Protein AF-A0A669CY80-F1 (afdb_monomer)

Foldseek 3Di:
DDDDDDDDDDDPDDPDPPPDPDDDDDDPDADDPPDPCRQVVQVVLCVVLVVLCVVLVWDWDDDRPDIDTDFDDDLPDLVRLVSVVVSVVVNCVVCVVSVHHDDPVLQADAAADAPPDPRDDSCNPVNVVRYDQWDADPNQIAGSDLLSQVRLVVLLVQLVVQLVVLLVCVVVDDLVVSVVSNCVRRVCSLLVVLLSCQQHDPVSLLSSQVSVQSSLCSSVVPDPPDFSLVSCLVVLNFGSVLSSLLVLLLLVLCLVVVNDDPVLVVLWAFDDDPDDDPCNLQRATDADDDPDPGVVCSDSSHVSSVSLNPDDSVLVPQPDSVSNSVVSSVVSSCCCNPPNNCVVCVVSRDD

Organism: Oreochromis niloticus (NCBI:txid8128)

InterPro domains:
  IPR000477 Reverse transcriptase domain [PF00078] (24-131)
  IPR000477 Reverse transcriptase domain [PS50878] (1-142)
  IPR043502 DNA/RNA polymerase superfamily [SSF56672] (26-135)

Radius of gyration: 24.68 Å; Cα contacts (8 Å, |Δi|>4): 296; chains: 1; bounding box: 64×84×62 Å

Mean predicted aligned error: 9.72 Å

Sequence (351 aa):
MSRSGHQQIKSVNFFLFVCFLLSRAPLSHGVPQGSILDPILFSLYLLPLGSIFRKHRLSFHCYADDCQIYVPLKKKDGSSVNHLQTCLEDVKSWLALNFLCFNDSKTEVMVFRPASTGVPCVDLQSLKSFCKPEIVNLGFKMDPELKLESQIGSVVRSSFFHLRQLAKIKHFLARQQFETVIHAFVTVRLDYCNSLYFGVSRSSVFRLQLVQNAAARLLTGTRRCEHIIPVLYSLHWLPVHFRIHFKLLLFVFKCLSNAAPLYLSELLHPFIPSRSLRSADQLLLSVPRTNRKLRGDQAFAVAAPKLWNELPLHVRQAPSLSVFKSCLKTYLFTLAFSTAGLVDISYMISY

pLDDT: mean 83.58, std 18.84, range [22.86, 98.38]

Structure (mmCIF, N/CA/C/O backbone):
data_AF-A0A669CY80-F1
#
_entry.id   AF-A0A669CY80-F1
#
loop_
_atom_site.group_PDB
_atom_site.id
_atom_site.type_symbol
_atom_site.label_atom_id
_atom_site.label_alt_id
_atom_site.label_comp_id
_atom_site.label_asym_id
_atom_site.label_entity_id
_atom_site.label_seq_id
_atom_site.pdbx_PDB_ins_code
_atom_site.Cartn_x
_atom_site.Cartn_y
_atom_site.Cartn_z
_atom_site.occupancy
_atom_site.B_iso_or_equiv
_atom_site.auth_seq_id
_atom_site.auth_comp_id
_atom_site.auth_asym_id
_atom_site.auth_atom_id
_atom_site.pdbx_PDB_model_num
ATOM 1 N N . MET A 1 1 ? -1.208 -47.859 4.983 1.00 28.84 1 MET A N 1
ATOM 2 C CA . MET A 1 1 ? 0.148 -47.297 4.792 1.00 28.84 1 MET A CA 1
ATOM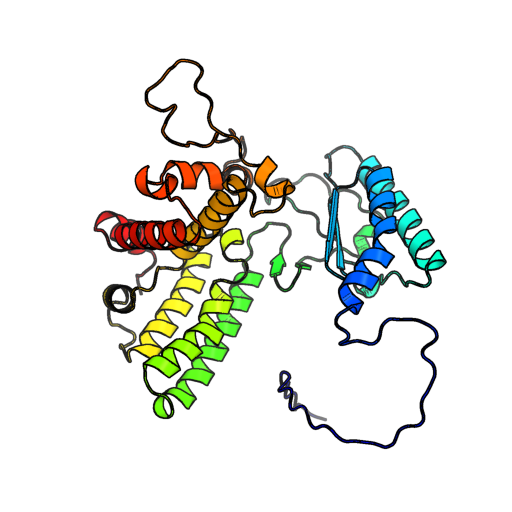 3 C C . MET A 1 1 ? 0.167 -46.467 3.518 1.00 28.84 1 MET A C 1
ATOM 5 O O . MET A 1 1 ? -0.146 -47.031 2.487 1.00 28.84 1 MET A O 1
ATOM 9 N N . SER A 1 2 ? 0.566 -45.189 3.639 1.00 24.09 2 SER A N 1
ATOM 10 C CA . SER A 1 2 ? 1.190 -44.310 2.616 1.00 24.09 2 SER A CA 1
ATOM 11 C C . SER A 1 2 ? 0.422 -44.004 1.313 1.00 24.09 2 SER A C 1
ATOM 13 O O . SER A 1 2 ? -0.083 -44.910 0.680 1.00 24.09 2 SER A O 1
ATOM 15 N N . ARG A 1 3 ? 0.376 -42.800 0.730 1.00 24.41 3 ARG A N 1
ATOM 16 C CA . ARG A 1 3 ? 0.688 -41.398 1.074 1.00 24.41 3 ARG A CA 1
ATOM 17 C C . ARG A 1 3 ? 0.198 -40.568 -0.135 1.00 24.41 3 ARG A C 1
ATOM 19 O O . ARG A 1 3 ? 0.371 -41.000 -1.263 1.00 24.41 3 ARG A O 1
ATOM 26 N N . SER A 1 4 ? -0.230 -39.331 0.131 1.00 25.50 4 SER A N 1
ATOM 27 C CA . SER A 1 4 ? 0.053 -38.121 -0.667 1.00 25.50 4 SER A CA 1
ATOM 28 C C . SER A 1 4 ? -0.469 -37.982 -2.108 1.00 25.50 4 SER A C 1
ATOM 30 O O . SER A 1 4 ? 0.087 -38.532 -3.052 1.00 25.50 4 SER A O 1
ATOM 32 N N . GLY A 1 5 ? -1.371 -37.010 -2.282 1.00 23.67 5 GLY A N 1
ATOM 33 C CA . GLY A 1 5 ? -1.671 -36.380 -3.569 1.00 23.67 5 GLY A CA 1
ATOM 34 C C . GLY A 1 5 ? -2.428 -35.058 -3.418 1.00 23.67 5 GLY A C 1
ATOM 35 O O . GLY A 1 5 ? -3.512 -34.903 -3.964 1.00 23.67 5 GLY A O 1
ATOM 36 N N . HIS A 1 6 ? -1.901 -34.101 -2.644 1.00 27.69 6 HIS A N 1
ATOM 37 C CA . HIS A 1 6 ? -2.429 -32.732 -2.632 1.00 27.69 6 HIS A CA 1
ATOM 38 C C . HIS A 1 6 ? -2.067 -32.009 -3.938 1.00 27.69 6 HIS A C 1
ATOM 40 O O . HIS A 1 6 ? -0.940 -31.547 -4.108 1.00 27.69 6 HIS A O 1
ATOM 46 N N . GLN A 1 7 ? -3.046 -31.845 -4.827 1.00 24.09 7 GLN A N 1
ATOM 47 C CA . GLN A 1 7 ? -3.048 -30.791 -5.840 1.00 24.09 7 GLN A CA 1
ATOM 48 C C . GLN A 1 7 ? -4.110 -29.752 -5.472 1.00 24.09 7 GLN A C 1
ATOM 50 O O . GLN A 1 7 ? -5.303 -29.937 -5.684 1.00 24.09 7 GLN A O 1
ATOM 55 N N . GLN A 1 8 ? -3.653 -28.634 -4.903 1.00 23.97 8 GLN A N 1
ATOM 56 C CA . GLN A 1 8 ? -4.423 -27.395 -4.862 1.00 23.97 8 GLN A CA 1
ATOM 57 C C . GLN A 1 8 ? -4.499 -26.825 -6.282 1.00 23.97 8 GLN A C 1
ATOM 59 O O . GLN A 1 8 ? -3.552 -26.199 -6.763 1.00 23.97 8 GLN A O 1
ATOM 64 N N . ILE A 1 9 ? -5.640 -27.007 -6.939 1.00 22.86 9 ILE A N 1
ATOM 65 C CA . ILE A 1 9 ? -6.025 -26.181 -8.081 1.00 22.86 9 ILE A CA 1
ATOM 66 C C . ILE A 1 9 ? -6.590 -24.883 -7.500 1.00 22.86 9 ILE A C 1
ATOM 68 O O . ILE A 1 9 ? -7.659 -24.853 -6.895 1.00 22.86 9 ILE A O 1
ATOM 72 N N . LYS A 1 10 ? -5.822 -23.797 -7.634 1.00 25.89 10 LYS A N 1
ATOM 73 C CA . LYS A 1 10 ? -6.327 -22.437 -7.436 1.00 25.89 10 LYS A CA 1
ATOM 74 C C . LYS A 1 10 ? -7.381 -22.178 -8.510 1.00 25.89 10 LYS A C 1
ATOM 76 O O . LYS A 1 10 ? -7.075 -22.343 -9.686 1.00 25.89 10 LYS A O 1
ATOM 81 N N . SER A 1 11 ? -8.576 -21.797 -8.062 1.00 24.42 11 SER A N 1
ATOM 82 C CA . SER A 1 11 ? -9.738 -21.354 -8.842 1.00 24.42 11 SER A CA 1
ATOM 83 C C . SER A 1 11 ? -9.374 -20.856 -10.249 1.00 24.42 11 SER A C 1
ATOM 85 O O . SER A 1 11 ? -8.750 -19.809 -10.425 1.00 24.42 11 SER A O 1
ATOM 87 N N . VAL A 1 12 ? -9.770 -21.646 -11.246 1.00 24.34 12 VAL A N 1
ATOM 88 C CA . VAL A 1 12 ? -10.012 -21.197 -12.615 1.00 24.34 12 VAL A CA 1
ATOM 89 C C . VAL A 1 12 ? -11.530 -21.171 -12.729 1.00 24.34 12 VAL A C 1
ATOM 91 O O . VAL A 1 12 ? -12.161 -22.223 -12.795 1.00 24.34 12 VAL A O 1
ATOM 94 N N . ASN A 1 13 ? -12.129 -19.984 -12.654 1.00 25.05 13 ASN A N 1
ATOM 95 C CA . ASN A 1 13 ? -13.570 -19.828 -12.825 1.00 25.05 13 ASN A CA 1
ATOM 96 C C . ASN A 1 13 ? -13.915 -20.012 -14.309 1.00 25.05 13 ASN A C 1
ATOM 98 O O . ASN A 1 13 ? -13.836 -19.067 -15.090 1.00 25.05 13 ASN A O 1
ATOM 102 N N . PHE A 1 14 ? -14.290 -21.231 -14.694 1.00 24.33 14 PHE A N 1
ATOM 103 C CA . PHE A 1 14 ? -15.125 -21.457 -15.868 1.00 24.33 14 PHE A CA 1
ATOM 104 C C . PHE A 1 14 ? -16.580 -21.235 -15.446 1.00 24.33 14 PHE A C 1
ATOM 106 O O . PHE A 1 14 ? -17.114 -21.992 -14.638 1.00 24.33 14 PHE A O 1
ATOM 113 N N . PHE A 1 15 ? -17.225 -20.196 -15.977 1.00 27.66 15 PHE A N 1
ATOM 114 C CA . PHE A 1 15 ? -18.678 -20.062 -15.893 1.00 27.66 15 PHE A CA 1
ATOM 115 C C . PHE A 1 15 ? -19.301 -21.018 -16.914 1.00 27.66 15 PHE A C 1
ATOM 117 O O . PHE A 1 15 ? -19.484 -20.666 -18.076 1.00 27.66 15 PHE A O 1
ATOM 124 N N . LEU A 1 16 ? -19.590 -22.248 -16.489 1.00 23.28 16 LEU A N 1
ATOM 125 C CA . LEU A 1 16 ? -20.486 -23.140 -17.217 1.00 23.28 16 LEU A CA 1
ATOM 126 C C . LEU A 1 16 ? -21.906 -22.848 -16.719 1.00 23.28 16 LEU A C 1
ATOM 128 O O . LEU A 1 16 ? -22.265 -23.219 -15.603 1.00 23.28 16 LEU A O 1
ATOM 132 N N . PHE A 1 17 ? -22.701 -22.138 -17.520 1.00 29.70 17 PHE A N 1
ATOM 133 C CA . PHE A 1 17 ? -24.127 -21.959 -17.251 1.00 29.70 17 PHE A CA 1
ATOM 134 C C . PHE A 1 17 ? -24.830 -23.295 -17.524 1.00 29.70 17 PHE A C 1
ATOM 136 O O . PHE A 1 17 ? -25.248 -23.582 -18.643 1.00 29.70 17 PHE A O 1
ATOM 143 N N . VAL A 1 18 ? -24.913 -24.153 -16.508 1.00 30.44 18 VAL A N 1
ATOM 144 C CA . VAL A 1 18 ? -25.795 -25.320 -16.552 1.00 30.44 18 VAL A CA 1
ATOM 145 C C . VAL A 1 18 ? -27.171 -24.846 -16.096 1.00 30.44 18 VAL A C 1
ATOM 147 O O . VAL A 1 18 ? -27.413 -24.671 -14.903 1.00 30.44 18 VAL A O 1
ATOM 150 N N . CYS A 1 19 ? -28.065 -24.596 -17.053 1.00 36.91 19 CYS A N 1
ATOM 151 C CA . CYS A 1 19 ? -29.486 -24.381 -16.785 1.00 36.91 19 CYS A CA 1
ATOM 152 C C . CYS A 1 19 ? -30.105 -25.684 -16.261 1.00 36.91 19 CYS A C 1
ATOM 154 O O . CYS A 1 19 ? -30.651 -26.475 -17.027 1.00 36.91 19 CYS A O 1
ATOM 156 N N . PHE A 1 20 ? -30.037 -25.905 -14.949 1.00 41.41 20 PHE A N 1
ATOM 157 C CA . PHE A 1 20 ? -30.984 -26.789 -14.282 1.00 41.41 20 PHE A CA 1
ATOM 158 C C . PHE A 1 20 ? -32.292 -26.020 -14.073 1.00 41.41 20 PHE A C 1
ATOM 160 O O . PHE A 1 20 ? -32.315 -24.975 -13.424 1.00 41.41 20 PHE A O 1
ATOM 167 N N . LEU A 1 21 ? -33.383 -26.540 -14.642 1.00 52.91 21 LEU A N 1
ATOM 168 C CA . LEU A 1 21 ? -34.753 -26.167 -14.289 1.00 52.91 21 LEU A CA 1
ATOM 169 C C . LEU A 1 21 ? -34.941 -26.385 -12.778 1.00 52.91 21 LEU A C 1
ATOM 171 O O . LEU A 1 21 ? -35.074 -27.519 -12.327 1.00 52.91 21 LEU A O 1
ATOM 175 N N . LEU A 1 22 ? -34.916 -25.304 -11.997 1.00 50.06 22 LEU A N 1
ATOM 176 C CA . LEU A 1 22 ? -35.118 -25.319 -10.548 1.00 50.06 22 LEU A CA 1
ATOM 177 C C . LEU A 1 22 ? -36.404 -24.569 -10.197 1.00 50.06 22 LEU A C 1
ATOM 179 O O . LEU A 1 22 ? -36.631 -23.437 -10.626 1.00 50.06 22 LEU A O 1
ATOM 183 N N . SER A 1 23 ? -37.251 -25.221 -9.402 1.00 59.59 23 SER A N 1
ATOM 184 C CA . SER A 1 23 ? -38.422 -24.628 -8.758 1.00 59.59 23 SER A CA 1
ATOM 185 C C . SER A 1 23 ? -38.034 -23.367 -7.980 1.00 59.59 23 SER A C 1
ATOM 187 O O . SER A 1 23 ? -37.059 -23.376 -7.227 1.00 59.59 23 SER A O 1
ATOM 189 N N . ARG A 1 24 ? -38.811 -22.288 -8.137 1.00 67.44 24 ARG A N 1
ATOM 190 C CA . ARG A 1 24 ? -38.608 -21.025 -7.411 1.00 67.44 24 ARG A CA 1
ATOM 191 C C . ARG A 1 24 ? -38.830 -21.250 -5.912 1.00 67.44 24 ARG A C 1
ATOM 193 O O . ARG A 1 24 ? -39.931 -21.616 -5.515 1.00 67.44 24 ARG A O 1
ATOM 200 N N . ALA A 1 25 ? -37.812 -20.995 -5.096 1.00 74.56 25 ALA A N 1
ATOM 201 C CA . ALA A 1 25 ? -37.937 -20.930 -3.642 1.00 74.56 25 ALA A CA 1
ATOM 202 C C . ALA A 1 25 ? -37.921 -19.455 -3.193 1.00 74.56 25 ALA A C 1
ATOM 204 O O . ALA A 1 25 ? -37.072 -18.698 -3.673 1.00 74.56 25 ALA A O 1
ATOM 205 N N . PRO A 1 26 ? -38.838 -19.014 -2.313 1.00 75.44 26 PRO A N 1
ATOM 206 C CA . PRO A 1 26 ? -38.816 -17.655 -1.785 1.00 75.44 26 PRO A CA 1
ATOM 207 C C . PRO A 1 26 ? -37.619 -17.461 -0.843 1.00 75.44 26 PRO A C 1
ATOM 209 O O . PRO A 1 26 ? -37.421 -18.237 0.092 1.00 75.44 26 PRO A O 1
ATOM 212 N N . LEU A 1 27 ? -36.831 -16.408 -1.076 1.00 74.12 27 LEU A N 1
ATOM 213 C CA . LEU A 1 27 ? -35.755 -15.988 -0.180 1.00 74.12 27 LEU A CA 1
ATOM 214 C C . LEU A 1 27 ? -36.337 -15.014 0.854 1.00 74.12 27 LEU A C 1
ATOM 216 O O . LEU A 1 27 ? -36.586 -13.854 0.540 1.00 74.12 27 LEU A O 1
ATOM 220 N N . SER A 1 28 ? -36.603 -15.491 2.070 1.00 77.06 28 SER A N 1
ATOM 221 C CA . SER A 1 28 ? -37.198 -14.670 3.136 1.00 77.06 28 SER A CA 1
ATOM 222 C C . SER A 1 28 ? -36.206 -13.702 3.785 1.00 77.06 28 SER A C 1
ATOM 224 O O . SER A 1 28 ? -36.616 -12.661 4.288 1.00 77.06 28 SER A O 1
ATOM 226 N N . HIS A 1 29 ? -34.911 -14.032 3.765 1.00 75.75 29 HIS A N 1
ATOM 227 C CA . HIS A 1 29 ? -33.848 -13.241 4.381 1.00 75.75 29 HIS A CA 1
ATOM 228 C C . HIS A 1 29 ? -32.572 -13.294 3.541 1.00 75.75 29 HIS A C 1
ATOM 230 O O . HIS A 1 29 ? -32.248 -14.323 2.945 1.00 75.75 29 HIS A O 1
ATOM 236 N N . GLY A 1 30 ? -31.817 -12.198 3.564 1.00 73.44 30 GLY A N 1
ATOM 237 C CA . GLY A 1 30 ? -30.563 -12.059 2.832 1.00 73.44 30 GLY A CA 1
ATOM 238 C C . GLY A 1 30 ? -30.728 -11.375 1.477 1.00 73.44 30 GLY A C 1
ATOM 239 O O . GLY A 1 30 ? -31.830 -11.183 0.969 1.00 73.44 30 GLY A O 1
ATOM 240 N N . VAL A 1 31 ? -29.595 -10.979 0.911 1.00 79.06 31 VAL A N 1
ATOM 241 C CA . VAL A 1 31 ? -29.494 -10.358 -0.411 1.00 79.06 31 VAL A CA 1
ATOM 242 C C . VAL A 1 31 ? -28.845 -11.346 -1.390 1.00 79.06 31 VAL A C 1
ATOM 244 O O . VAL A 1 31 ? -27.924 -12.070 -0.997 1.00 79.06 31 VAL A O 1
ATOM 247 N N . PRO A 1 32 ? -29.339 -11.450 -2.635 1.00 81.25 32 PRO A N 1
ATOM 248 C CA . PRO A 1 32 ? -28.928 -12.492 -3.570 1.00 81.25 32 PRO A CA 1
ATOM 249 C C . PRO A 1 32 ? -27.537 -12.220 -4.149 1.00 81.25 32 PRO A C 1
ATOM 251 O O . PRO A 1 32 ? -27.414 -11.456 -5.099 1.00 81.25 32 PRO A O 1
ATOM 254 N N . GLN A 1 33 ? -26.517 -12.911 -3.628 1.00 82.25 33 GLN A N 1
ATOM 255 C CA . GLN A 1 33 ? -25.111 -12.704 -3.985 1.00 82.25 33 GLN A CA 1
ATOM 256 C C . GLN A 1 33 ? -24.884 -12.533 -5.496 1.00 82.25 33 GLN A C 1
ATOM 258 O O . GLN A 1 33 ? -25.104 -13.448 -6.290 1.00 82.25 33 GLN A O 1
ATOM 263 N N . GLY A 1 34 ? -24.361 -11.365 -5.866 1.00 83.88 34 GLY A N 1
ATOM 264 C CA . GLY A 1 34 ? -24.094 -10.992 -7.256 1.00 83.88 34 GLY A CA 1
ATOM 265 C C . GLY A 1 34 ? -25.047 -9.923 -7.782 1.00 83.88 34 GLY A C 1
ATOM 266 O O . GLY A 1 34 ? -24.861 -9.457 -8.907 1.00 83.88 34 GLY A O 1
ATOM 267 N N . SER A 1 35 ? -26.025 -9.489 -6.982 1.00 87.25 35 SER A N 1
ATOM 268 C CA . SER A 1 35 ? -26.818 -8.309 -7.294 1.00 87.25 35 SER A CA 1
ATOM 269 C C . SER A 1 35 ? -26.012 -7.027 -7.065 1.00 87.25 35 SER A C 1
ATOM 271 O O . SER A 1 35 ? -25.155 -6.916 -6.185 1.00 87.25 35 SER A O 1
ATOM 273 N N . ILE A 1 36 ? -26.305 -6.025 -7.895 1.00 89.38 36 ILE A N 1
ATOM 274 C CA . ILE A 1 36 ? -25.638 -4.717 -7.887 1.00 89.38 36 ILE A CA 1
ATOM 275 C C . ILE A 1 36 ? -25.913 -3.967 -6.574 1.00 89.38 36 ILE A C 1
ATOM 277 O O . ILE A 1 36 ? -25.075 -3.188 -6.119 1.00 89.38 36 ILE A O 1
ATOM 281 N N . LEU A 1 37 ? -27.078 -4.196 -5.960 1.00 88.62 37 LEU A N 1
ATOM 282 C CA . LEU A 1 37 ? -27.512 -3.476 -4.762 1.00 88.62 37 LEU A CA 1
ATOM 283 C C . LEU A 1 37 ? -27.035 -4.122 -3.461 1.00 88.62 37 LEU A C 1
ATOM 285 O O . LEU A 1 37 ? -26.999 -3.438 -2.438 1.00 88.62 37 LEU A O 1
ATOM 289 N N . ASP A 1 38 ? -26.637 -5.395 -3.486 1.00 86.75 38 ASP A N 1
ATOM 290 C CA . ASP A 1 38 ? -26.298 -6.144 -2.271 1.00 86.75 38 ASP A CA 1
ATOM 291 C C . ASP A 1 38 ? -25.237 -5.445 -1.413 1.00 86.75 38 ASP A C 1
ATOM 293 O O . ASP A 1 38 ? -25.455 -5.326 -0.207 1.00 86.75 38 ASP A O 1
ATOM 297 N N . PRO A 1 39 ? -24.127 -4.914 -1.976 1.00 89.00 39 PRO A N 1
ATOM 298 C CA . PRO A 1 39 ? -23.097 -4.272 -1.161 1.00 89.00 39 PRO A CA 1
ATOM 299 C C . PRO A 1 39 ? -23.605 -3.014 -0.448 1.00 89.00 39 PRO A C 1
ATOM 301 O O . PRO A 1 39 ? -23.216 -2.740 0.689 1.00 89.00 39 PRO A O 1
ATOM 304 N N . ILE A 1 40 ? -24.484 -2.247 -1.103 1.00 89.44 40 ILE A N 1
ATOM 305 C CA . ILE A 1 40 ? -25.054 -1.017 -0.541 1.00 89.44 40 ILE A CA 1
ATOM 306 C C . ILE A 1 40 ? -26.045 -1.377 0.561 1.00 89.44 40 ILE A C 1
ATOM 308 O O . ILE A 1 40 ? -25.948 -0.843 1.663 1.00 89.44 40 ILE A O 1
ATOM 312 N N . LEU A 1 41 ? -26.958 -2.311 0.287 1.00 90.00 41 LEU A N 1
ATOM 313 C CA . LEU A 1 41 ? -27.956 -2.759 1.257 1.00 90.00 41 LEU A CA 1
ATOM 314 C C . LEU A 1 41 ? -27.295 -3.363 2.497 1.00 90.00 41 LEU A C 1
ATOM 316 O O . LEU A 1 41 ? -27.673 -3.030 3.616 1.00 90.00 41 LEU A O 1
ATOM 320 N N . PHE A 1 42 ? -26.254 -4.175 2.310 1.00 88.19 42 PHE A N 1
ATOM 321 C CA . PHE A 1 42 ? -25.483 -4.734 3.414 1.00 88.19 42 PHE A CA 1
ATOM 322 C C . PHE A 1 42 ? -24.755 -3.652 4.226 1.00 88.19 42 PHE A C 1
ATOM 324 O O . PHE A 1 42 ? -24.767 -3.678 5.455 1.00 88.19 42 PHE A O 1
ATOM 331 N N . SER A 1 43 ? -24.175 -2.650 3.560 1.00 89.44 43 SER A N 1
ATOM 332 C CA . SER A 1 43 ? -23.531 -1.526 4.252 1.00 89.44 43 SER A CA 1
ATOM 333 C C . SER A 1 43 ? -24.536 -0.711 5.071 1.00 89.44 43 SER A C 1
ATOM 335 O O . SER A 1 43 ? -24.240 -0.357 6.210 1.00 89.44 43 SER A O 1
ATOM 337 N N . LEU A 1 44 ? -25.731 -0.450 4.521 1.00 89.56 44 LEU A N 1
ATOM 338 C CA . LEU A 1 44 ? -26.827 0.224 5.225 1.00 89.56 44 LEU A CA 1
ATOM 339 C C . LEU A 1 44 ? -27.293 -0.581 6.441 1.00 89.56 44 LEU A C 1
ATOM 341 O O . LEU A 1 44 ? -27.504 -0.010 7.509 1.00 89.56 44 LEU A O 1
ATOM 345 N N . TYR A 1 45 ? -27.390 -1.902 6.292 1.00 89.75 45 TYR A N 1
ATOM 346 C CA . TYR A 1 45 ? -27.765 -2.816 7.365 1.00 89.75 45 TYR A CA 1
ATOM 347 C C . TYR A 1 45 ? -26.799 -2.756 8.555 1.00 89.75 45 TYR A C 1
ATOM 349 O O . TYR A 1 45 ? -27.226 -2.758 9.707 1.00 89.75 45 TYR A O 1
ATOM 357 N N . LEU A 1 46 ? -25.496 -2.635 8.286 1.00 90.00 46 LEU A N 1
ATOM 358 C CA . LEU A 1 46 ? -24.463 -2.536 9.319 1.00 90.00 46 LEU A CA 1
ATOM 359 C C . LEU A 1 46 ? -24.262 -1.120 9.884 1.00 90.00 46 LEU A C 1
ATOM 361 O O . LEU A 1 46 ? -23.540 -0.971 10.869 1.00 90.00 46 LEU A O 1
ATOM 365 N N . LEU A 1 47 ? -24.888 -0.072 9.330 1.00 88.62 47 LEU A N 1
ATOM 366 C CA . LEU A 1 47 ? -24.694 1.309 9.805 1.00 88.62 47 LEU A CA 1
ATOM 367 C C . LEU A 1 47 ? -24.895 1.501 11.322 1.00 88.62 47 LEU A C 1
ATOM 369 O O . LEU A 1 47 ? -24.070 2.199 11.926 1.00 88.62 47 LEU A O 1
ATOM 373 N N . PRO A 1 48 ? -25.920 0.907 11.973 1.00 90.62 48 PRO A N 1
ATOM 374 C CA . PRO A 1 48 ? -26.137 1.090 13.408 1.00 90.62 48 PRO A CA 1
ATOM 375 C C . PRO A 1 48 ? -24.987 0.558 14.273 1.00 90.62 48 PRO A C 1
ATOM 377 O O . PRO A 1 48 ? -24.743 1.092 15.356 1.00 90.62 48 PRO A O 1
ATOM 380 N N . LEU A 1 49 ? -24.218 -0.419 13.777 1.00 89.88 49 LEU A N 1
ATOM 381 C CA . LEU A 1 49 ? -23.026 -0.932 14.452 1.00 89.88 49 LEU A CA 1
ATOM 382 C C . LEU A 1 49 ? -21.996 0.185 14.693 1.00 89.88 49 LEU A C 1
ATOM 384 O O . LEU A 1 49 ? -21.384 0.271 15.758 1.00 89.88 49 LEU A O 1
ATOM 388 N N . GLY A 1 50 ? -21.875 1.119 13.745 1.00 89.94 50 GLY A N 1
ATOM 389 C CA . GLY A 1 50 ? -21.014 2.290 13.889 1.00 89.94 50 GLY A CA 1
ATOM 390 C C . GLY A 1 50 ? -21.419 3.208 15.047 1.00 89.94 50 GLY A C 1
ATOM 391 O O . GLY A 1 50 ? -20.563 3.852 15.653 1.00 89.94 50 GLY A O 1
ATOM 392 N N . SER A 1 51 ? -22.707 3.283 15.386 1.00 91.44 51 SER A N 1
ATOM 393 C CA . SER A 1 51 ? -23.187 4.067 16.533 1.00 91.44 51 SER A CA 1
ATOM 394 C C . SER A 1 51 ? -22.771 3.441 17.864 1.00 91.44 51 SER A C 1
ATOM 396 O O . SER A 1 51 ? -22.428 4.171 18.795 1.00 91.44 51 SER A O 1
ATOM 398 N N . ILE A 1 52 ? -22.708 2.108 17.937 1.00 92.94 52 ILE A N 1
ATOM 399 C CA . ILE A 1 52 ? -22.228 1.376 19.118 1.00 92.94 52 ILE A CA 1
ATOM 400 C C . ILE A 1 52 ? -20.745 1.675 19.354 1.00 92.94 52 ILE A C 1
ATOM 402 O O . ILE A 1 52 ? -20.360 2.070 20.453 1.00 92.94 52 ILE A O 1
ATOM 406 N N . PHE A 1 53 ? -19.911 1.594 18.316 1.00 92.25 53 PHE A N 1
ATOM 407 C CA . PHE A 1 53 ? -18.488 1.922 18.454 1.00 92.25 53 PHE A CA 1
ATOM 408 C C . PHE A 1 53 ? -18.259 3.378 18.884 1.00 92.25 53 PHE A C 1
ATOM 410 O O . PHE A 1 53 ? -17.414 3.649 19.741 1.00 92.25 53 PHE A O 1
ATOM 417 N N . ARG A 1 54 ? -19.050 4.322 18.350 1.00 92.12 54 ARG A N 1
ATOM 418 C CA . ARG A 1 54 ? -18.986 5.743 18.738 1.00 92.12 54 ARG A CA 1
ATOM 419 C C . ARG A 1 54 ? -19.439 5.988 20.177 1.00 92.12 54 ARG A C 1
ATOM 421 O O . ARG A 1 54 ? -18.792 6.777 20.863 1.00 92.12 54 ARG A O 1
ATOM 428 N N . LYS A 1 55 ? -20.476 5.289 20.662 1.00 93.31 55 LYS A N 1
ATOM 429 C CA . LYS A 1 55 ? -20.900 5.305 22.080 1.00 93.31 55 LYS A CA 1
ATOM 430 C C . LYS A 1 55 ? -19.726 4.957 22.997 1.00 93.31 55 LYS A C 1
ATOM 432 O O . LYS A 1 55 ? -19.497 5.635 23.995 1.00 93.31 55 LYS A O 1
ATOM 437 N N . HIS A 1 56 ? -18.933 3.964 22.601 1.00 89.50 56 HIS A N 1
ATOM 438 C CA . HIS A 1 56 ? -17.731 3.536 23.315 1.00 89.50 56 HIS A CA 1
ATOM 439 C C . HIS A 1 56 ? -16.474 4.354 22.979 1.00 89.50 56 HIS A C 1
ATOM 441 O O . HIS A 1 56 ? -15.403 4.054 23.493 1.00 89.50 56 HIS A O 1
ATOM 447 N N . ARG A 1 57 ? -16.561 5.409 22.159 1.00 90.19 57 ARG A N 1
ATOM 448 C CA . ARG A 1 57 ? -15.412 6.242 21.743 1.00 90.19 57 ARG A CA 1
ATOM 449 C C . ARG A 1 57 ? -14.256 5.426 21.142 1.00 90.19 57 ARG A C 1
ATOM 451 O O . ARG A 1 57 ? -13.091 5.800 21.278 1.00 90.19 57 ARG A O 1
ATOM 458 N N . LEU A 1 58 ? -14.572 4.310 20.488 1.00 89.12 58 LEU A N 1
ATOM 459 C CA . LEU A 1 58 ? -13.587 3.462 19.830 1.00 89.12 58 LEU A CA 1
ATOM 460 C C . LEU A 1 58 ? -13.436 3.867 18.367 1.00 89.12 58 LEU A C 1
ATOM 462 O O . LEU A 1 58 ? -14.411 4.165 17.679 1.00 89.12 58 LEU A O 1
ATOM 466 N N . SER A 1 59 ? -12.193 3.869 17.891 1.00 89.50 59 SER A N 1
ATOM 467 C CA . SER A 1 59 ? -11.909 4.034 16.467 1.00 89.50 59 SER A CA 1
ATOM 468 C C . SER A 1 59 ? -12.129 2.705 15.760 1.00 89.50 59 SER A C 1
ATOM 470 O O . SER A 1 59 ? -11.722 1.663 16.274 1.00 89.50 59 SER A O 1
ATOM 472 N N . PHE A 1 60 ? -12.748 2.731 14.585 1.00 90.94 60 PHE A N 1
ATOM 473 C CA . PHE A 1 60 ? -13.068 1.514 13.852 1.00 90.94 60 PHE A CA 1
ATOM 474 C C . PHE A 1 60 ? -13.047 1.732 12.339 1.00 90.94 60 PHE A C 1
ATOM 476 O O . PHE A 1 60 ? -13.236 2.849 11.861 1.00 90.94 60 PHE A O 1
ATOM 483 N N . HIS A 1 61 ? -12.855 0.644 11.599 1.00 89.75 61 HIS A N 1
ATOM 484 C CA . HIS A 1 61 ? -13.056 0.568 10.156 1.00 89.75 61 HIS A CA 1
ATOM 485 C C . HIS A 1 61 ? -13.900 -0.660 9.825 1.00 89.75 61 HIS A C 1
ATOM 487 O O . HIS A 1 61 ? -13.683 -1.726 10.393 1.00 89.75 61 HIS A O 1
ATOM 493 N N . CYS A 1 62 ? -14.820 -0.520 8.877 1.00 88.56 62 CYS A N 1
ATOM 494 C CA . CYS A 1 62 ? -15.613 -1.628 8.355 1.00 88.56 62 CYS A CA 1
ATOM 495 C C . CYS A 1 62 ? -15.359 -1.751 6.852 1.00 88.56 62 CYS A C 1
ATOM 497 O O . CYS A 1 62 ? -15.328 -0.742 6.143 1.00 88.56 62 CYS A O 1
ATOM 499 N N . TYR A 1 63 ? -15.189 -2.976 6.369 1.00 87.38 63 TYR A N 1
ATOM 500 C CA . TYR A 1 63 ? -15.126 -3.296 4.952 1.00 87.38 63 TYR A CA 1
ATOM 501 C C . TYR A 1 63 ? -15.926 -4.569 4.706 1.00 87.38 63 TYR A C 1
ATOM 503 O O . TYR A 1 63 ? -15.506 -5.645 5.118 1.00 87.38 63 TYR A O 1
ATOM 511 N N . ALA A 1 64 ? -17.073 -4.440 4.034 1.00 87.06 64 ALA A N 1
ATOM 512 C CA . ALA A 1 64 ? -18.049 -5.524 3.962 1.00 87.06 64 ALA A CA 1
ATOM 513 C C . ALA A 1 64 ? -18.336 -6.082 5.374 1.00 87.06 64 ALA A C 1
ATOM 515 O O . ALA A 1 64 ? -18.695 -5.308 6.261 1.00 87.06 64 ALA A O 1
ATOM 516 N N . ASP A 1 65 ? -18.211 -7.394 5.577 1.00 85.25 65 ASP A N 1
ATOM 517 C CA . ASP A 1 65 ? -18.423 -8.077 6.856 1.00 85.25 65 ASP A CA 1
ATOM 518 C C . ASP A 1 65 ? -17.241 -7.943 7.833 1.00 85.25 65 ASP A C 1
ATOM 520 O O . ASP A 1 65 ? -17.418 -8.127 9.039 1.00 85.25 65 ASP A O 1
ATOM 524 N N . ASP A 1 66 ? -16.056 -7.557 7.351 1.00 88.25 66 ASP A N 1
ATOM 525 C CA . ASP A 1 66 ? -14.871 -7.381 8.186 1.00 88.25 66 ASP A CA 1
ATOM 526 C C . ASP A 1 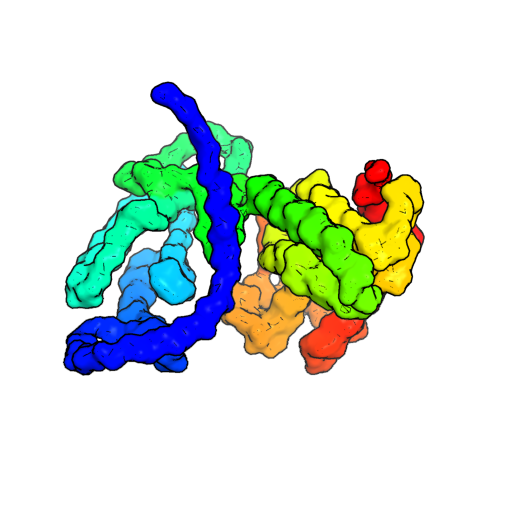66 ? -14.927 -6.049 8.954 1.00 88.25 66 ASP A C 1
ATOM 528 O O . ASP A 1 66 ? -14.942 -4.960 8.373 1.00 88.25 66 ASP A O 1
ATOM 532 N N . CYS A 1 67 ? -14.885 -6.123 10.286 1.00 89.44 67 CYS A N 1
ATOM 533 C CA . CYS A 1 67 ? -14.810 -4.961 11.175 1.00 89.44 67 CYS A CA 1
ATOM 534 C C . CYS A 1 67 ? -13.497 -4.957 11.966 1.00 89.44 67 CYS A C 1
ATOM 536 O O . CYS A 1 67 ? -13.084 -5.965 12.533 1.00 89.44 67 CYS A O 1
ATOM 538 N N . GLN A 1 68 ? -12.851 -3.797 12.042 1.00 91.94 68 GLN A N 1
ATOM 539 C CA . GLN A 1 68 ? -11.602 -3.572 12.766 1.00 91.94 68 GLN A CA 1
ATOM 540 C C . GLN A 1 68 ? -11.823 -2.514 13.828 1.00 91.94 68 GLN A C 1
ATOM 542 O O . GLN A 1 68 ? -12.344 -1.444 13.528 1.00 91.94 68 GLN A O 1
ATOM 547 N N . ILE A 1 69 ? -11.386 -2.796 15.050 1.00 91.44 69 ILE A N 1
ATOM 548 C CA . ILE A 1 69 ? -11.497 -1.890 16.192 1.00 91.44 69 ILE A CA 1
ATOM 549 C C . ILE A 1 69 ? -10.084 -1.584 16.681 1.00 91.44 69 ILE A C 1
ATOM 551 O O . ILE A 1 69 ? -9.282 -2.492 16.901 1.00 91.44 69 ILE A O 1
ATOM 555 N N . TYR A 1 70 ? -9.775 -0.304 16.860 1.00 89.88 70 TYR A N 1
ATOM 556 C CA . TYR A 1 70 ? -8.470 0.159 17.315 1.00 89.88 70 TYR A CA 1
ATOM 557 C C . TYR A 1 70 ? -8.586 0.745 18.717 1.00 89.88 70 TYR A C 1
ATOM 559 O O . TYR A 1 70 ? -9.331 1.700 18.950 1.00 89.88 70 TYR A O 1
ATOM 567 N N . VAL A 1 71 ? -7.807 0.189 19.645 1.00 86.69 71 VAL A N 1
ATOM 568 C CA . VAL A 1 71 ? -7.783 0.622 21.045 1.00 86.69 71 VAL A CA 1
ATOM 569 C C . VAL A 1 71 ? -6.373 1.079 21.417 1.00 86.69 71 VAL A C 1
ATOM 571 O O . VAL A 1 71 ? -5.433 0.281 21.357 1.00 86.69 71 VAL A O 1
ATOM 574 N N . PRO A 1 72 ? -6.182 2.352 21.808 1.00 83.50 72 PRO A N 1
ATOM 575 C CA . PRO A 1 72 ? -4.902 2.811 22.322 1.00 83.50 72 PRO A CA 1
ATOM 576 C C . PRO A 1 72 ? -4.669 2.225 23.718 1.00 83.50 72 PRO A C 1
ATOM 578 O O . PRO A 1 72 ? -5.348 2.577 24.678 1.00 83.50 72 PRO A O 1
ATOM 581 N N . LEU A 1 73 ? -3.676 1.347 23.846 1.00 77.69 73 LEU A N 1
ATOM 582 C CA . LEU A 1 73 ? -3.320 0.748 25.131 1.00 77.69 73 LEU A CA 1
ATOM 583 C C . LEU A 1 73 ? -2.368 1.669 25.905 1.00 77.69 73 LEU A C 1
ATOM 585 O O . LEU A 1 73 ? -1.244 1.938 25.468 1.00 77.69 73 LEU A O 1
ATOM 589 N N . LYS A 1 74 ? -2.797 2.138 27.081 1.00 71.31 74 LYS A N 1
ATOM 590 C CA . LYS A 1 74 ? -1.938 2.864 28.029 1.00 71.31 74 LYS A CA 1
ATOM 591 C C . LYS A 1 74 ? -1.361 1.885 29.053 1.00 71.31 74 LYS A C 1
ATOM 593 O O . LYS A 1 74 ? -2.075 1.056 29.599 1.00 71.31 74 LYS A O 1
ATOM 598 N N . LYS A 1 75 ? -0.061 2.010 29.357 1.00 61.94 75 LYS A N 1
ATOM 599 C CA . LYS A 1 75 ? 0.720 1.078 30.208 1.00 61.94 75 LYS A CA 1
ATOM 600 C C . LYS A 1 75 ? 0.161 0.811 31.620 1.00 61.94 75 LYS A C 1
ATOM 602 O O . LYS A 1 75 ? 0.661 -0.096 32.272 1.00 61.94 75 LYS A O 1
ATOM 607 N N . LYS A 1 76 ? -0.785 1.611 32.117 1.00 58.50 76 LYS A N 1
ATOM 608 C CA . LYS A 1 76 ? -1.318 1.523 33.487 1.00 58.50 76 LYS A CA 1
ATOM 609 C C . LYS A 1 76 ? -2.832 1.288 33.559 1.00 58.50 76 LYS A C 1
ATOM 611 O O . LYS A 1 76 ? -3.359 1.203 34.658 1.00 58.50 76 LYS A O 1
ATOM 616 N N . ASP A 1 77 ? -3.513 1.159 32.421 1.00 57.56 77 ASP A N 1
ATOM 617 C CA . ASP A 1 77 ? -4.976 1.127 32.372 1.00 57.56 77 ASP A CA 1
ATOM 618 C C . ASP A 1 77 ? -5.491 -0.250 31.937 1.00 57.56 77 ASP A C 1
ATOM 620 O O . ASP A 1 77 ? -5.708 -0.503 30.751 1.00 57.56 77 ASP A O 1
ATOM 624 N N . GLY A 1 78 ? -5.766 -1.128 32.909 1.00 63.00 78 GLY A N 1
ATOM 625 C CA . GLY A 1 78 ? -6.641 -2.292 32.686 1.00 63.00 78 GLY A CA 1
ATOM 626 C C . GLY A 1 78 ? -8.064 -1.885 32.264 1.00 63.00 78 GLY A C 1
ATOM 627 O O . GLY A 1 78 ? -8.781 -2.660 31.637 1.00 63.00 78 GLY A O 1
ATOM 628 N N . SER A 1 79 ? -8.441 -0.624 32.512 1.00 71.06 79 SER A N 1
ATOM 629 C CA . SER A 1 79 ? -9.716 -0.023 32.104 1.00 71.06 79 SER A CA 1
ATOM 630 C C . SER A 1 79 ? -9.940 -0.035 30.589 1.00 71.06 79 SER A C 1
ATOM 632 O O . SER A 1 79 ? -11.073 -0.206 30.149 1.00 71.06 79 SER A O 1
ATOM 634 N N . SER A 1 80 ? -8.883 0.085 29.775 1.00 75.69 80 SER A N 1
ATOM 635 C CA . SER A 1 80 ? -9.020 0.104 28.308 1.00 75.69 80 SER A CA 1
ATOM 636 C C . SER A 1 80 ? -9.459 -1.252 27.745 1.00 75.69 80 SER A C 1
ATOM 638 O O . SER A 1 80 ? -10.191 -1.301 26.759 1.00 75.69 80 SER A O 1
ATOM 640 N N . VAL A 1 81 ? -9.030 -2.351 28.377 1.00 79.69 81 VAL A N 1
ATOM 641 C CA . VAL A 1 81 ? -9.417 -3.715 27.983 1.00 79.69 81 VAL A CA 1
ATOM 642 C C . VAL A 1 81 ? -10.851 -4.005 28.417 1.00 79.69 81 VAL A C 1
ATOM 644 O O . VAL A 1 81 ? -11.629 -4.505 27.609 1.00 79.69 81 VAL A O 1
ATOM 647 N N . ASN A 1 82 ? -11.228 -3.614 29.637 1.00 82.44 82 ASN A N 1
ATOM 648 C CA . ASN A 1 82 ? -12.605 -3.760 30.121 1.00 82.44 82 ASN A CA 1
ATOM 649 C C . ASN A 1 82 ? -13.591 -2.979 29.239 1.00 82.44 82 ASN A C 1
ATOM 651 O O . ASN A 1 82 ? -14.629 -3.501 28.851 1.00 82.44 82 ASN A O 1
ATOM 655 N N . HIS A 1 83 ? -13.233 -1.754 28.844 1.00 85.25 83 HIS A N 1
ATOM 656 C CA . HIS A 1 83 ? -14.062 -0.933 27.959 1.00 85.25 83 HIS A CA 1
ATOM 657 C C . HIS A 1 83 ? -14.264 -1.573 26.577 1.00 85.25 83 HIS A C 1
ATOM 659 O O . HIS A 1 83 ? -15.359 -1.541 26.018 1.00 85.25 83 HIS A O 1
ATOM 665 N N . LEU A 1 84 ? -13.219 -2.210 26.036 1.00 87.44 84 LEU A N 1
ATOM 666 C CA . LEU A 1 84 ? -13.329 -2.993 24.806 1.00 87.44 84 LEU A CA 1
ATOM 667 C C . LEU A 1 84 ? -14.253 -4.206 24.988 1.00 87.44 84 LEU A C 1
ATOM 669 O O . LEU A 1 84 ? -15.055 -4.477 24.101 1.00 87.44 84 LEU A O 1
ATOM 673 N N . GLN A 1 85 ? -14.174 -4.917 26.114 1.00 88.00 85 GLN A N 1
ATOM 674 C CA . GLN A 1 85 ? -15.058 -6.056 26.390 1.00 88.00 85 GLN A CA 1
ATOM 675 C C . GLN A 1 85 ? -16.527 -5.636 26.458 1.00 88.00 85 GLN A C 1
ATOM 677 O O . GLN A 1 85 ? -17.343 -6.229 25.758 1.00 88.00 85 GLN A O 1
ATOM 682 N N . THR A 1 86 ? -16.855 -4.564 27.186 1.00 90.62 86 THR A N 1
ATOM 683 C CA . THR A 1 86 ? -18.228 -4.031 27.232 1.00 90.62 86 THR A CA 1
ATOM 684 C C . THR A 1 86 ? -18.716 -3.613 25.844 1.00 90.62 86 THR A C 1
ATOM 686 O O . THR A 1 86 ? -19.861 -3.863 25.473 1.00 90.62 86 THR A O 1
ATOM 689 N N . CYS A 1 87 ? -17.843 -3.025 25.021 1.00 91.19 87 CYS A N 1
ATOM 690 C CA . CYS A 1 87 ? -18.185 -2.732 23.632 1.00 91.19 87 CYS A CA 1
ATOM 691 C C . CYS A 1 87 ? -18.467 -4.005 22.818 1.00 91.19 87 CYS A C 1
ATOM 693 O O . CYS A 1 87 ? -19.395 -4.018 22.012 1.00 91.19 87 CYS A O 1
ATOM 695 N N . LEU A 1 88 ? -17.677 -5.066 22.995 1.00 90.25 88 LEU A N 1
ATOM 696 C CA . LEU A 1 88 ? -17.885 -6.337 22.299 1.00 90.25 88 LEU A CA 1
ATOM 697 C C . LEU A 1 88 ? -19.178 -7.032 22.745 1.00 90.25 88 LEU A C 1
ATOM 699 O O . LEU A 1 88 ? -19.837 -7.648 21.913 1.00 90.25 88 LEU A O 1
ATOM 703 N N . GLU A 1 89 ? -19.575 -6.908 24.009 1.00 91.88 89 GLU A N 1
ATOM 704 C CA . GLU A 1 89 ? -20.861 -7.404 24.516 1.00 91.88 89 GLU A CA 1
ATOM 705 C C . GLU A 1 89 ? -22.050 -6.665 23.887 1.00 91.88 89 GLU A C 1
ATOM 707 O O . GLU A 1 89 ? -22.984 -7.309 23.399 1.00 91.88 89 GLU A O 1
ATOM 712 N N . ASP A 1 90 ? -21.988 -5.330 23.807 1.00 93.12 90 ASP A N 1
ATOM 713 C CA . ASP A 1 90 ? -22.995 -4.513 23.115 1.00 93.12 90 ASP A CA 1
ATOM 714 C C . ASP A 1 90 ? -23.096 -4.905 21.627 1.00 93.12 90 ASP A C 1
ATOM 716 O O . ASP A 1 90 ? -24.193 -5.039 21.081 1.00 93.12 90 ASP A O 1
ATOM 720 N N . VAL A 1 91 ? -21.953 -5.136 20.969 1.00 91.62 91 VAL A N 1
ATOM 721 C CA . VAL A 1 91 ? -21.892 -5.592 19.570 1.00 91.62 91 VAL A CA 1
ATOM 722 C C . VAL A 1 91 ? -22.509 -6.977 19.409 1.00 91.62 91 VAL A C 1
ATOM 724 O O . VAL A 1 91 ? -23.341 -7.162 18.525 1.00 91.62 91 VAL A O 1
ATOM 727 N N . LYS A 1 92 ? -22.143 -7.948 20.255 1.00 91.19 92 LYS A N 1
ATOM 728 C CA . LYS A 1 92 ? -22.708 -9.307 20.214 1.00 91.19 92 LYS A CA 1
ATOM 729 C C . LYS A 1 92 ? -24.223 -9.280 20.414 1.00 91.19 92 LYS A C 1
ATOM 731 O O . LYS A 1 92 ? -24.942 -9.942 19.669 1.00 91.19 92 LYS A O 1
ATOM 736 N N . SER A 1 93 ? -24.699 -8.466 21.354 1.00 93.25 93 SER A N 1
ATOM 737 C CA . SER A 1 93 ? -26.127 -8.279 21.620 1.00 93.25 93 SER A CA 1
ATOM 738 C C . SER A 1 93 ? -26.850 -7.684 20.412 1.00 93.25 93 SER A C 1
ATOM 740 O O . SER A 1 93 ? -27.883 -8.200 19.992 1.00 93.25 93 SER A O 1
ATOM 742 N N . TRP A 1 94 ? -26.287 -6.640 19.797 1.00 93.69 94 TRP A N 1
ATOM 743 C CA . TRP A 1 94 ? -26.869 -6.033 18.602 1.00 93.69 94 TRP A CA 1
ATOM 744 C C . TRP A 1 94 ? -26.882 -6.993 17.410 1.00 93.69 94 TRP A C 1
ATOM 746 O O . TRP A 1 94 ? -27.903 -7.098 16.736 1.00 93.69 94 TRP A O 1
ATOM 756 N N . LEU A 1 95 ? -25.793 -7.726 17.163 1.00 91.00 95 LEU A N 1
ATOM 757 C CA . LEU A 1 95 ? -25.735 -8.716 16.085 1.00 91.00 95 LEU A CA 1
ATOM 758 C C . LEU A 1 95 ? -26.815 -9.786 16.272 1.00 91.00 95 LEU A C 1
ATOM 760 O O . LEU A 1 95 ? -27.557 -10.055 15.332 1.00 91.00 95 LEU A O 1
ATOM 764 N N . ALA A 1 96 ? -26.972 -10.316 17.489 1.00 90.94 96 ALA A N 1
ATOM 765 C CA . ALA A 1 96 ? -27.998 -11.308 17.798 1.00 90.94 96 ALA A CA 1
ATOM 766 C C . ALA A 1 96 ? -29.424 -10.775 17.561 1.00 90.94 96 ALA A C 1
ATOM 768 O O . ALA A 1 96 ? -30.240 -11.463 16.951 1.00 90.94 96 ALA A O 1
ATOM 769 N N . LEU A 1 97 ? -29.708 -9.534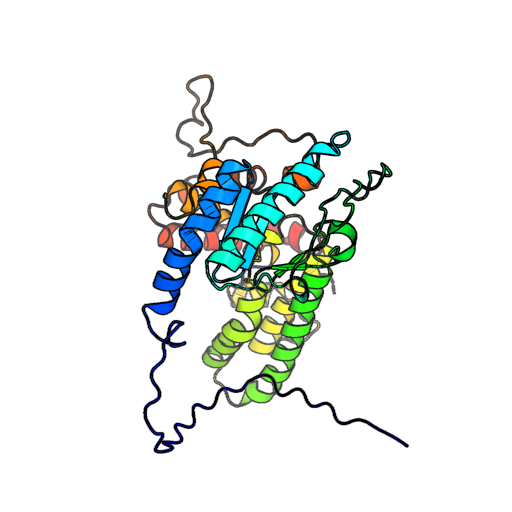 17.975 1.00 91.88 97 LEU A N 1
ATOM 770 C CA . LEU A 1 97 ? -31.000 -8.875 17.730 1.00 91.88 97 LEU A CA 1
ATOM 771 C C . LEU A 1 97 ? -31.277 -8.624 16.240 1.00 91.88 97 LEU A C 1
ATOM 773 O O . LEU A 1 97 ? -32.433 -8.549 15.837 1.00 91.88 97 LEU A O 1
ATOM 777 N N . ASN A 1 98 ? -30.226 -8.508 15.428 1.00 89.38 98 ASN A N 1
ATOM 778 C CA . ASN A 1 98 ? -30.302 -8.289 13.986 1.00 89.38 98 ASN A CA 1
ATOM 779 C C . ASN A 1 98 ? -29.959 -9.568 13.203 1.00 89.38 98 ASN A C 1
ATOM 781 O O . ASN A 1 98 ? -29.436 -9.493 12.095 1.00 89.38 98 ASN A O 1
ATOM 785 N N . PHE A 1 99 ? -30.216 -10.755 13.762 1.00 87.69 99 PHE A N 1
ATOM 786 C CA . PHE A 1 99 ? -30.054 -12.043 13.067 1.00 87.69 99 PHE A CA 1
ATOM 787 C C . PHE A 1 99 ? -28.664 -12.262 12.428 1.00 87.69 99 PHE A C 1
ATOM 789 O O . PHE A 1 99 ? -28.526 -12.976 11.434 1.00 87.69 99 PHE A O 1
ATOM 796 N N . LEU A 1 100 ? -27.620 -11.653 12.996 1.00 87.69 100 LEU A N 1
ATOM 797 C CA . LEU A 1 100 ? -26.227 -11.820 12.597 1.00 87.69 100 LEU A CA 1
ATOM 798 C C . LEU A 1 100 ? -25.474 -12.635 13.648 1.00 87.69 100 LEU A C 1
ATOM 800 O O . LEU A 1 100 ? -25.698 -12.516 14.852 1.00 87.69 100 LEU A O 1
ATOM 804 N N . CYS A 1 101 ? -24.530 -13.452 13.186 1.00 85.44 101 CYS A N 1
ATOM 805 C CA . CYS A 1 101 ? -23.690 -14.265 14.054 1.00 85.44 101 CYS A CA 1
ATOM 806 C C . CYS A 1 101 ? -22.298 -13.640 14.182 1.00 85.44 101 CYS A C 1
ATOM 808 O O . CYS A 1 101 ? -21.608 -13.428 13.182 1.00 85.44 101 CYS A O 1
ATOM 810 N N . PHE A 1 102 ? -21.869 -13.376 15.416 1.00 84.19 102 PHE A N 1
ATOM 811 C CA . PHE A 1 102 ? -20.489 -12.997 15.690 1.00 84.19 102 PHE A CA 1
ATOM 812 C C . PHE A 1 102 ? -19.581 -14.216 15.504 1.00 84.19 102 PHE A C 1
ATOM 814 O O . PHE A 1 102 ? -19.734 -15.230 16.184 1.00 84.19 102 PHE A O 1
A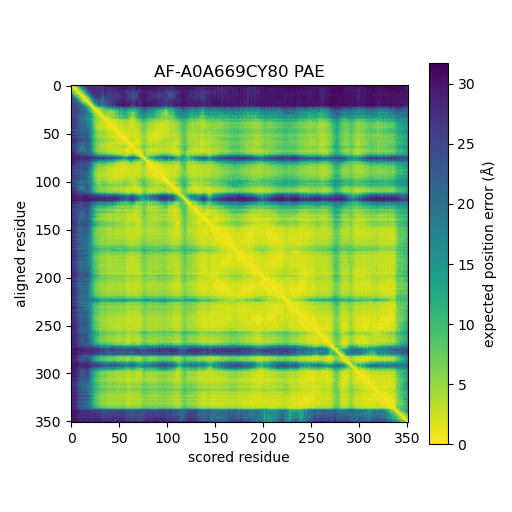TOM 821 N N . ASN A 1 103 ? -18.624 -14.129 14.582 1.00 86.12 103 ASN A N 1
ATOM 822 C CA . ASN A 1 103 ? -17.748 -15.251 14.280 1.00 86.12 103 ASN A CA 1
ATOM 823 C C . ASN A 1 103 ? -16.507 -15.244 15.185 1.00 86.12 103 ASN A C 1
ATOM 825 O O . ASN A 1 103 ? -15.453 -14.723 14.813 1.00 86.12 103 ASN A O 1
ATOM 829 N N . ASP A 1 104 ? -16.618 -15.873 16.358 1.00 84.00 104 ASP A N 1
ATOM 830 C CA . ASP A 1 104 ? -15.493 -16.014 17.291 1.00 84.00 104 ASP A CA 1
ATOM 831 C C . ASP A 1 104 ? -14.290 -16.726 16.624 1.00 84.00 104 ASP A C 1
ATOM 833 O O . ASP A 1 104 ? -13.146 -16.346 16.852 1.00 84.00 104 ASP A O 1
ATOM 837 N N . SER A 1 105 ? -14.514 -17.694 15.722 1.00 84.88 105 SER A N 1
ATOM 838 C CA . SER A 1 105 ? -13.421 -18.442 15.067 1.00 84.88 105 SER A CA 1
ATOM 839 C C . SER A 1 105 ? -12.576 -17.610 14.093 1.00 84.88 105 SER A C 1
ATOM 841 O O . SER A 1 105 ? -11.397 -17.906 13.896 1.00 84.88 105 SER A O 1
ATOM 843 N N . LYS A 1 106 ? -13.171 -16.571 13.493 1.00 85.81 106 LYS A N 1
ATOM 844 C CA . LYS A 1 106 ? -12.493 -15.622 12.596 1.00 85.81 106 LYS A CA 1
ATOM 845 C C . LYS A 1 106 ? -11.989 -14.374 13.320 1.00 85.81 106 LYS A C 1
ATOM 847 O O . LYS A 1 106 ? -11.281 -13.575 12.716 1.00 85.81 106 LYS A O 1
ATOM 852 N N . THR A 1 107 ? -12.372 -14.178 14.578 1.00 87.56 107 THR A N 1
ATOM 853 C CA . THR A 1 107 ? -11.977 -12.995 15.341 1.00 87.56 107 THR A CA 1
ATOM 854 C C . THR A 1 107 ? -10.516 -13.125 15.755 1.00 87.56 107 THR A C 1
ATOM 856 O O . THR A 1 107 ? -10.113 -14.108 16.375 1.00 87.56 107 THR A O 1
ATOM 859 N N . GLU A 1 108 ? -9.709 -12.123 15.421 1.00 91.31 108 GLU A N 1
ATOM 860 C CA . GLU A 1 108 ? -8.276 -12.108 15.710 1.00 91.31 108 GLU A CA 1
ATOM 861 C C . GLU A 1 108 ? -7.889 -10.821 16.442 1.00 91.31 108 GLU A C 1
ATOM 863 O O . GLU A 1 108 ? -8.382 -9.734 16.141 1.00 91.31 108 GLU A O 1
ATOM 868 N N . VAL A 1 109 ? -6.972 -10.941 17.403 1.00 90.25 109 VAL A N 1
ATOM 869 C CA . VAL A 1 109 ? -6.443 -9.816 18.180 1.00 90.25 109 VAL A CA 1
ATOM 870 C C . VAL A 1 109 ? -4.937 -9.715 17.964 1.00 90.25 109 VAL A C 1
ATOM 872 O O . VAL A 1 109 ? -4.204 -10.702 18.048 1.00 90.25 109 VAL A O 1
ATOM 875 N N . MET A 1 110 ? -4.449 -8.501 17.707 1.00 90.12 110 MET A N 1
ATOM 876 C CA . MET A 1 110 ? -3.019 -8.208 17.630 1.00 90.12 110 MET A CA 1
ATOM 877 C C . MET A 1 110 ? -2.686 -6.962 18.430 1.00 90.12 110 MET A C 1
ATOM 879 O O . MET A 1 110 ? -3.312 -5.915 18.287 1.00 90.12 110 MET A O 1
ATOM 883 N N . VAL A 1 111 ? -1.630 -7.069 19.233 1.00 86.31 111 VAL A N 1
ATOM 884 C CA . VAL A 1 111 ? -1.081 -5.946 19.990 1.00 86.31 111 VAL A CA 1
ATOM 885 C C . VAL A 1 111 ? 0.189 -5.451 19.310 1.00 86.31 111 VAL A C 1
ATOM 887 O O . VAL A 1 111 ? 1.222 -6.122 19.336 1.00 86.31 111 VAL A O 1
ATOM 890 N N . PHE A 1 112 ? 0.135 -4.249 18.738 1.00 85.94 112 PHE A N 1
ATOM 891 C CA . PHE A 1 112 ? 1.310 -3.601 18.160 1.00 85.94 112 PHE A CA 1
ATOM 892 C C . PHE A 1 112 ? 2.239 -3.080 19.257 1.00 85.94 112 PHE A C 1
ATOM 894 O O . PHE A 1 112 ? 1.845 -2.256 20.084 1.00 85.94 112 PHE A O 1
ATOM 901 N N . ARG A 1 113 ? 3.504 -3.515 19.249 1.00 77.94 113 ARG A N 1
ATOM 902 C CA . ARG A 1 113 ? 4.487 -3.123 20.275 1.00 77.94 113 ARG A CA 1
ATOM 903 C C . ARG A 1 113 ? 5.900 -2.953 19.721 1.00 77.94 113 ARG A C 1
ATOM 905 O O . ARG A 1 113 ? 6.277 -3.697 18.815 1.00 77.94 113 ARG A O 1
ATOM 912 N N . PRO A 1 114 ? 6.700 -1.994 20.224 1.00 69.94 114 PRO A N 1
ATOM 913 C CA . PRO A 1 114 ? 8.129 -1.931 19.927 1.00 69.94 114 PRO A CA 1
ATOM 914 C C . PRO A 1 114 ? 8.867 -3.151 20.496 1.00 69.94 114 PRO A C 1
ATOM 916 O O . PRO A 1 114 ? 8.518 -3.634 21.572 1.00 69.94 114 PRO A O 1
ATOM 919 N N . ALA A 1 115 ? 9.922 -3.600 19.814 1.00 62.75 115 ALA A N 1
ATOM 920 C CA . ALA A 1 115 ? 10.759 -4.727 20.240 1.00 62.75 115 ALA A CA 1
ATOM 921 C C . ALA A 1 115 ? 11.399 -4.538 21.631 1.00 62.75 115 ALA A C 1
ATOM 923 O O . ALA A 1 115 ? 11.674 -5.508 22.326 1.00 62.75 115 ALA A O 1
ATOM 924 N N . SER A 1 116 ? 11.646 -3.285 22.031 1.00 57.16 116 SER A N 1
ATOM 925 C CA . SER A 1 116 ? 12.549 -2.920 23.128 1.00 57.16 116 SER A CA 1
ATOM 926 C C . SER A 1 116 ? 11.895 -2.705 24.497 1.00 57.16 116 SER A C 1
ATOM 928 O O . SER A 1 116 ? 12.584 -2.341 25.445 1.00 57.16 116 SER A O 1
ATOM 930 N N . THR A 1 117 ? 10.584 -2.901 24.649 1.00 54.91 117 THR A N 1
ATOM 931 C CA . THR A 1 117 ? 9.929 -2.738 25.958 1.00 54.91 117 THR A CA 1
ATOM 932 C C . THR A 1 117 ? 9.682 -4.089 26.616 1.00 54.91 117 THR A C 1
ATOM 934 O O . THR A 1 117 ? 8.647 -4.703 26.378 1.00 54.91 117 THR A O 1
ATOM 937 N N . GLY A 1 118 ? 10.609 -4.521 27.476 1.00 52.28 118 GLY A N 1
ATOM 938 C CA . GLY A 1 118 ? 10.446 -5.644 28.415 1.00 52.28 118 GLY A CA 1
ATOM 939 C C . GLY A 1 118 ? 9.502 -5.334 29.589 1.00 52.28 118 GLY A C 1
ATOM 940 O O . GLY A 1 118 ? 9.833 -5.599 30.734 1.00 52.28 118 GLY A O 1
ATOM 941 N N . VAL A 1 119 ? 8.354 -4.706 29.321 1.00 50.09 119 VAL A N 1
ATOM 942 C CA . VAL A 1 119 ? 7.373 -4.216 30.316 1.00 50.09 119 VAL A CA 1
ATOM 943 C C . VAL A 1 119 ? 6.078 -5.028 30.147 1.00 50.09 119 VAL A C 1
ATOM 945 O O . VAL A 1 119 ? 5.781 -5.395 29.006 1.00 50.09 119 VAL A O 1
ATOM 948 N N . PRO A 1 120 ? 5.348 -5.369 31.235 1.00 51.09 120 PRO A N 1
ATOM 949 C CA . PRO A 1 120 ? 4.507 -6.560 31.288 1.00 51.09 120 PRO A CA 1
ATOM 950 C C . PRO A 1 120 ? 3.373 -6.550 30.270 1.00 51.09 120 PRO A C 1
ATOM 952 O O . PRO A 1 120 ? 2.837 -5.507 29.896 1.00 51.09 120 PRO A O 1
ATOM 955 N N . CYS A 1 121 ? 3.048 -7.765 29.832 1.00 58.53 121 CYS A N 1
ATOM 956 C CA . CYS A 1 121 ? 1.884 -8.115 29.036 1.00 58.53 121 CYS A CA 1
ATOM 957 C C . CYS A 1 121 ? 0.667 -7.337 29.554 1.00 58.53 121 CYS A C 1
ATOM 959 O O . CYS A 1 121 ? 0.300 -7.489 30.716 1.00 58.53 121 CYS A O 1
ATOM 961 N N . VAL A 1 122 ? 0.078 -6.475 28.715 1.00 66.25 122 VAL A N 1
ATOM 962 C CA . VAL A 1 122 ? -1.272 -5.961 28.980 1.00 66.25 122 VAL A CA 1
ATOM 963 C C . VAL A 1 122 ? -2.138 -7.188 29.230 1.00 66.25 122 VAL A C 1
ATOM 965 O O . VAL A 1 122 ? -2.135 -8.094 28.395 1.00 66.25 122 VAL A O 1
ATOM 968 N N . ASP A 1 123 ? -2.810 -7.252 30.378 1.00 72.69 123 ASP A N 1
ATOM 969 C CA . ASP A 1 123 ? -3.710 -8.363 30.650 1.00 72.69 123 ASP A CA 1
ATOM 970 C C . ASP A 1 123 ? -4.919 -8.239 29.724 1.00 72.69 123 ASP A C 1
ATOM 972 O O . ASP A 1 123 ? -5.813 -7.421 29.927 1.00 72.69 123 ASP A O 1
ATOM 976 N N . LEU A 1 124 ? -4.887 -9.017 28.646 1.00 74.75 124 LEU A N 1
ATOM 977 C CA . LEU A 1 124 ? -5.953 -9.080 27.655 1.00 74.75 124 LEU A CA 1
ATOM 978 C C . LEU A 1 124 ? -7.136 -9.922 28.148 1.00 74.75 124 LEU A C 1
ATOM 980 O O . LEU A 1 124 ? -8.137 -10.004 27.438 1.00 74.75 124 LEU A O 1
ATOM 984 N N . GLN A 1 125 ? -7.037 -10.544 29.331 1.00 79.88 125 GLN A N 1
ATOM 985 C CA . GLN A 1 125 ? -8.083 -11.367 29.932 1.00 79.88 125 GLN A CA 1
ATOM 986 C C . GLN A 1 125 ? -8.643 -12.384 28.912 1.00 79.88 125 GLN A C 1
ATOM 988 O O . GLN A 1 125 ? -7.883 -13.158 28.320 1.00 79.88 125 GLN A O 1
ATOM 993 N N . SER A 1 126 ? -9.954 -12.353 28.645 1.00 78.94 126 SER A N 1
ATOM 994 C CA . SER A 1 126 ? -10.649 -13.219 27.682 1.00 78.94 126 SER A CA 1
ATOM 995 C C . SER A 1 126 ? -10.150 -13.071 26.235 1.00 78.94 126 SER A C 1
ATOM 997 O O . SER A 1 126 ? -10.176 -14.041 25.473 1.00 78.94 126 SER A O 1
ATOM 999 N N . LEU A 1 127 ? -9.606 -11.904 25.860 1.00 81.06 127 LEU A N 1
ATOM 1000 C CA . LEU A 1 127 ? -9.111 -11.616 24.507 1.00 81.06 127 LEU A CA 1
ATOM 1001 C C . LEU A 1 127 ? -7.769 -12.287 24.191 1.00 81.06 127 LEU A C 1
ATOM 1003 O O . LEU A 1 127 ? -7.367 -12.372 23.029 1.00 81.06 127 LEU A O 1
ATOM 1007 N N . LYS A 1 128 ? -7.070 -12.802 25.209 1.00 82.56 128 LYS A N 1
ATOM 1008 C CA . LYS A 1 128 ? -5.782 -13.486 25.036 1.00 82.56 128 LYS A CA 1
ATOM 1009 C C . LYS A 1 128 ? -5.893 -14.721 24.136 1.00 82.56 128 LYS A C 1
ATOM 1011 O O . LYS A 1 128 ? -4.961 -15.016 23.393 1.00 82.56 128 LYS A O 1
ATOM 1016 N N . SER A 1 129 ? -7.033 -15.412 24.172 1.00 84.12 129 SER A N 1
ATOM 1017 C CA . SER A 1 129 ? -7.307 -16.603 23.352 1.00 84.12 129 SER A CA 1
ATOM 1018 C C . SER A 1 129 ? -7.368 -16.304 21.845 1.00 84.12 129 SER A C 1
ATOM 1020 O O . SER A 1 129 ? -6.998 -17.150 21.033 1.00 84.12 129 SER A O 1
ATOM 1022 N N . PHE A 1 130 ? -7.743 -15.077 21.472 1.00 84.62 130 PHE A N 1
ATOM 1023 C CA . PHE A 1 130 ? -7.843 -14.618 20.084 1.00 84.62 130 PHE A CA 1
ATOM 1024 C C . PHE A 1 130 ? -6.530 -14.027 19.550 1.00 84.62 130 PHE A C 1
ATOM 1026 O O . PHE A 1 130 ? -6.461 -13.599 18.397 1.00 84.62 130 PHE A O 1
ATOM 1033 N N . CYS A 1 131 ? -5.473 -13.979 20.366 1.00 86.06 131 CYS A N 1
ATOM 1034 C CA . CYS A 1 131 ? -4.210 -13.372 19.964 1.00 86.06 131 CYS A CA 1
ATOM 1035 C C . CYS A 1 131 ? -3.494 -14.190 18.887 1.00 86.06 131 CYS A C 1
ATOM 1037 O O . CYS A 1 131 ? -3.228 -15.381 19.067 1.00 86.06 131 CYS A O 1
ATOM 1039 N N . LYS A 1 132 ? -3.107 -13.528 17.793 1.00 86.75 132 LYS A N 1
ATOM 1040 C CA . LYS A 1 132 ? -2.330 -14.137 16.707 1.00 86.75 132 LYS A CA 1
ATOM 1041 C C . LYS A 1 132 ? -0.975 -13.443 16.525 1.00 86.75 132 LYS A C 1
ATOM 1043 O O . LYS A 1 132 ? -0.879 -12.224 16.681 1.00 86.75 132 LYS A O 1
ATOM 1048 N N . PRO A 1 133 ? 0.091 -14.193 16.180 1.00 86.81 133 PRO A N 1
ATOM 1049 C CA . PRO A 1 133 ? 1.402 -13.614 15.877 1.00 86.81 133 PRO A CA 1
ATOM 1050 C C . PRO A 1 133 ? 1.433 -12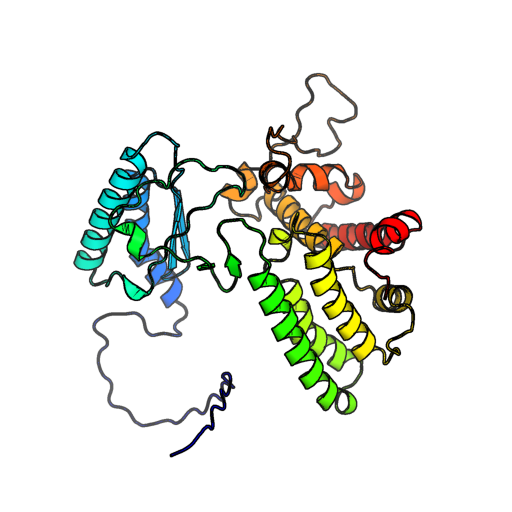.898 14.519 1.00 86.81 133 PRO A C 1
ATOM 1052 O O . PRO A 1 133 ? 2.326 -12.095 14.270 1.00 86.81 133 PRO A O 1
ATOM 1055 N N . GLU A 1 134 ? 0.475 -13.195 13.645 1.00 91.19 134 GLU A N 1
ATOM 1056 C CA . GLU A 1 134 ? 0.271 -12.569 12.344 1.00 91.19 134 GLU A CA 1
ATOM 1057 C C . GLU A 1 134 ? -1.237 -12.476 12.093 1.00 91.19 134 GLU A C 1
ATOM 1059 O O . GLU A 1 134 ? -1.955 -13.423 12.402 1.00 91.19 134 GLU A O 1
ATOM 1064 N N . ILE A 1 135 ? -1.692 -11.358 11.530 1.00 92.25 135 ILE A N 1
ATOM 1065 C CA . ILE A 1 135 ? -3.082 -11.133 11.107 1.00 92.25 135 ILE A CA 1
ATOM 1066 C C . ILE A 1 135 ? -3.072 -10.761 9.632 1.00 92.25 135 ILE A C 1
ATOM 1068 O O . ILE A 1 135 ? -2.175 -10.049 9.168 1.00 92.25 135 ILE A O 1
ATOM 1072 N N . VAL A 1 136 ? -4.077 -11.228 8.895 1.00 93.00 136 VAL A N 1
ATOM 1073 C CA . VAL A 1 136 ? -4.284 -10.869 7.491 1.00 93.00 136 VAL A CA 1
ATOM 1074 C C . VAL A 1 136 ? -5.442 -9.886 7.389 1.00 93.00 136 VAL A C 1
ATOM 1076 O O . VAL A 1 136 ? -6.584 -10.242 7.635 1.00 93.00 136 VAL A O 1
ATOM 1079 N N . ASN A 1 137 ? -5.152 -8.656 6.972 1.00 91.25 137 ASN A N 1
ATOM 1080 C CA . ASN A 1 137 ? -6.154 -7.620 6.740 1.00 91.25 137 ASN A CA 1
ATOM 1081 C C . ASN A 1 137 ? -6.260 -7.335 5.241 1.00 91.25 137 ASN A C 1
ATOM 1083 O O . ASN A 1 137 ? -5.282 -6.885 4.644 1.00 91.25 137 ASN A O 1
ATOM 1087 N N . LEU A 1 138 ? -7.411 -7.627 4.624 1.00 90.75 138 LEU A N 1
ATOM 1088 C CA . LEU A 1 138 ? -7.638 -7.449 3.181 1.00 90.75 138 LEU A CA 1
ATOM 1089 C C . LEU A 1 138 ? -6.489 -8.038 2.335 1.00 90.75 138 LEU A C 1
ATOM 1091 O O . LEU A 1 138 ? -5.967 -7.416 1.412 1.00 90.75 138 LEU A O 1
ATOM 1095 N N . GLY A 1 139 ? -6.014 -9.233 2.699 1.00 91.81 139 GLY A N 1
ATOM 1096 C CA . GLY A 1 139 ? -4.904 -9.911 2.016 1.00 91.81 139 GLY A CA 1
ATOM 1097 C C . GLY A 1 139 ? -3.496 -9.383 2.335 1.00 91.81 139 GLY A C 1
ATOM 1098 O O . GLY A 1 139 ? -2.526 -9.863 1.747 1.00 91.81 139 GLY A O 1
ATOM 1099 N N . PHE A 1 140 ? -3.353 -8.431 3.260 1.00 94.56 140 PHE A N 1
ATOM 1100 C CA . PHE A 1 140 ? -2.069 -7.911 3.728 1.00 94.56 140 PHE A CA 1
ATOM 1101 C C . PHE A 1 140 ? -1.721 -8.468 5.113 1.00 94.56 140 PHE A C 1
ATOM 1103 O O . PHE A 1 140 ? -2.447 -8.254 6.082 1.00 94.56 140 PHE A O 1
ATOM 1110 N N . LYS A 1 141 ? -0.600 -9.188 5.211 1.00 95.25 141 LYS A N 1
ATOM 1111 C CA . LYS A 1 141 ? -0.106 -9.754 6.472 1.00 95.25 141 LYS A CA 1
ATOM 1112 C C . LYS A 1 141 ? 0.586 -8.687 7.316 1.00 95.25 141 LYS A C 1
ATOM 1114 O O . LYS A 1 141 ? 1.477 -7.991 6.831 1.00 95.25 141 LYS A O 1
ATOM 1119 N N . MET A 1 142 ? 0.217 -8.602 8.586 1.00 92.50 142 MET A N 1
ATOM 1120 C CA . MET A 1 142 ? 0.836 -7.719 9.570 1.00 92.50 142 MET A CA 1
ATOM 1121 C C . MET A 1 142 ? 1.355 -8.532 10.745 1.00 92.50 142 MET A C 1
ATOM 1123 O O . MET A 1 142 ? 0.724 -9.498 11.165 1.00 92.50 142 MET A O 1
ATOM 1127 N N . ASP A 1 143 ? 2.492 -8.109 11.285 1.00 90.69 143 ASP A N 1
ATOM 1128 C CA . ASP A 1 143 ? 3.075 -8.633 12.515 1.00 90.69 143 ASP A CA 1
ATOM 1129 C C . ASP A 1 143 ? 3.071 -7.552 13.618 1.00 90.69 143 ASP A C 1
ATOM 1131 O O . ASP A 1 143 ? 3.070 -6.355 13.304 1.00 90.69 143 ASP A O 1
ATOM 1135 N N . PRO A 1 144 ? 3.126 -7.935 14.911 1.00 88.06 144 PRO A N 1
ATOM 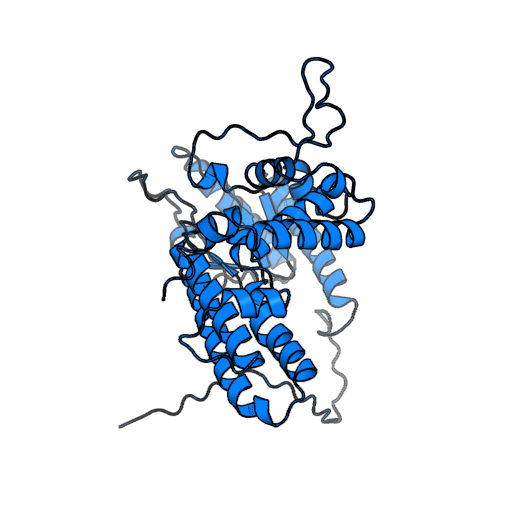1136 C CA . PRO A 1 144 ? 3.136 -7.006 16.045 1.00 88.06 144 PRO A CA 1
ATOM 1137 C C . PRO A 1 144 ? 4.221 -5.930 15.970 1.00 88.06 144 PRO A C 1
ATOM 1139 O O . PRO A 1 144 ? 4.099 -4.859 16.584 1.00 88.06 144 PRO A O 1
ATOM 1142 N N . GLU A 1 145 ? 5.312 -6.229 15.260 1.00 85.50 145 GLU A N 1
ATOM 1143 C CA . GLU A 1 145 ? 6.442 -5.335 15.124 1.00 85.50 145 GLU A CA 1
ATOM 1144 C C . GLU A 1 145 ? 6.405 -4.444 13.872 1.00 85.50 145 GLU A C 1
ATOM 1146 O O . GLU A 1 145 ? 7.208 -3.507 13.792 1.00 85.50 145 GLU A O 1
ATOM 1151 N N . LEU A 1 146 ? 5.462 -4.691 12.955 1.00 87.38 146 LEU A N 1
ATOM 1152 C CA . LEU A 1 146 ? 5.378 -4.099 11.617 1.00 87.38 146 LEU A CA 1
ATOM 1153 C C . LEU A 1 146 ? 6.676 -4.266 10.805 1.00 87.38 146 LEU A C 1
ATOM 1155 O O . LEU A 1 146 ? 7.061 -3.378 10.047 1.00 87.38 146 LEU A O 1
ATOM 1159 N N . LYS A 1 147 ? 7.370 -5.400 10.962 1.00 88.12 147 LYS A N 1
ATOM 1160 C CA . LYS A 1 147 ? 8.555 -5.733 10.149 1.00 88.12 147 LYS A CA 1
ATOM 1161 C C . LYS A 1 147 ? 8.179 -6.190 8.738 1.00 88.12 147 LYS A C 1
ATOM 1163 O O . LYS A 1 147 ? 8.975 -6.037 7.818 1.00 88.12 147 LYS A O 1
ATOM 1168 N N . LEU A 1 148 ? 6.979 -6.747 8.568 1.00 92.69 148 LEU A N 1
ATOM 1169 C CA . LEU A 1 148 ? 6.367 -7.175 7.306 1.00 92.69 148 LEU A CA 1
ATOM 1170 C C . LEU A 1 148 ? 7.142 -8.270 6.547 1.00 92.69 148 LEU A C 1
ATOM 1172 O O . LEU A 1 148 ? 6.888 -8.522 5.370 1.00 92.69 148 LEU A O 1
ATOM 1176 N N . GLU A 1 149 ? 8.051 -8.984 7.213 1.00 94.25 149 GLU A N 1
ATOM 1177 C CA . GLU A 1 149 ? 8.909 -10.001 6.584 1.00 94.25 149 GLU A CA 1
ATOM 1178 C C . GLU A 1 149 ? 8.116 -11.171 5.983 1.00 94.25 149 GLU A C 1
ATOM 1180 O O . GLU A 1 149 ? 8.428 -11.653 4.889 1.00 94.25 149 GLU A O 1
ATOM 1185 N N . SER A 1 150 ? 7.062 -11.621 6.669 1.00 95.25 150 SER A N 1
ATOM 1186 C CA . SER A 1 150 ? 6.185 -12.691 6.176 1.00 95.25 150 SER A CA 1
ATOM 1187 C C . SER A 1 150 ? 5.330 -12.229 4.992 1.00 95.25 150 SER A C 1
ATOM 1189 O O . SER A 1 150 ? 5.201 -12.960 4.003 1.00 95.25 150 SER A O 1
ATOM 1191 N N . GLN A 1 151 ? 4.828 -10.988 5.028 1.00 97.00 151 GLN A N 1
ATOM 1192 C CA . GLN A 1 151 ? 4.128 -10.371 3.900 1.00 97.00 151 GLN A CA 1
ATOM 1193 C C . GLN A 1 151 ? 5.024 -10.318 2.663 1.00 97.00 151 GLN A C 1
ATOM 1195 O O . GLN A 1 151 ? 4.669 -10.848 1.608 1.00 97.00 151 GLN A O 1
ATOM 1200 N N . ILE A 1 152 ? 6.222 -9.750 2.806 1.00 97.19 152 ILE A N 1
ATOM 1201 C CA . ILE A 1 152 ? 7.202 -9.637 1.724 1.00 97.19 152 ILE A CA 1
ATOM 1202 C C . ILE A 1 152 ? 7.604 -11.026 1.226 1.00 97.19 152 ILE A C 1
ATOM 1204 O O . ILE A 1 152 ? 7.612 -11.274 0.021 1.00 97.19 152 ILE A O 1
ATOM 1208 N N . GLY A 1 153 ? 7.851 -11.977 2.129 1.00 97.56 153 GLY A N 1
ATOM 1209 C CA . GLY A 1 153 ? 8.143 -13.362 1.769 1.00 97.56 153 GLY A CA 1
ATOM 1210 C C . GLY A 1 153 ? 7.029 -14.027 0.956 1.00 97.56 153 GLY A C 1
ATOM 1211 O O . GLY A 1 153 ? 7.318 -14.732 -0.013 1.00 97.56 153 GLY A O 1
ATOM 1212 N N . SER A 1 154 ? 5.765 -13.774 1.303 1.00 97.31 154 SER A N 1
ATOM 1213 C CA . SER A 1 154 ? 4.597 -14.251 0.557 1.00 97.31 154 SER A CA 1
ATOM 1214 C C . SER A 1 154 ? 4.541 -13.656 -0.854 1.00 97.31 154 SER A C 1
ATOM 1216 O O . SER A 1 154 ? 4.427 -14.400 -1.834 1.00 97.31 154 SER A O 1
ATOM 1218 N N . VAL A 1 155 ? 4.704 -12.332 -0.975 1.00 97.88 155 VAL A N 1
ATOM 1219 C CA . VAL A 1 155 ? 4.709 -11.617 -2.263 1.00 97.88 155 VAL A CA 1
ATOM 1220 C C . VAL A 1 155 ? 5.847 -12.109 -3.155 1.00 97.88 155 VAL A C 1
ATOM 1222 O O . VAL A 1 155 ? 5.609 -12.442 -4.316 1.00 97.88 155 VAL A O 1
ATOM 1225 N N . VAL A 1 156 ? 7.061 -12.232 -2.615 1.00 98.31 156 VAL A N 1
ATOM 1226 C CA . VAL A 1 156 ? 8.242 -12.723 -3.340 1.00 98.31 156 VAL A CA 1
ATOM 1227 C C . VAL A 1 156 ? 8.026 -14.156 -3.829 1.00 98.31 156 VAL A C 1
ATOM 1229 O O . VAL A 1 156 ? 8.196 -14.436 -5.017 1.00 98.31 156 VAL A O 1
ATOM 1232 N N . ARG A 1 157 ? 7.588 -15.065 -2.947 1.00 98.19 157 ARG A N 1
ATOM 1233 C CA . ARG A 1 157 ? 7.341 -16.475 -3.293 1.00 98.19 157 ARG A CA 1
ATOM 1234 C C . ARG A 1 157 ? 6.284 -16.610 -4.388 1.00 98.19 157 ARG A C 1
ATOM 1236 O O . ARG A 1 157 ? 6.495 -17.337 -5.358 1.00 98.19 157 ARG A O 1
ATOM 1243 N N . SER A 1 158 ? 5.166 -15.902 -4.235 1.00 97.50 158 SER A N 1
ATOM 1244 C CA . SER A 1 158 ? 4.067 -15.886 -5.204 1.00 97.50 158 SER A CA 1
ATOM 1245 C C . SER A 1 158 ? 4.522 -15.322 -6.552 1.00 97.50 158 SER A C 1
ATOM 1247 O O . SER A 1 158 ? 4.268 -15.917 -7.598 1.00 97.50 158 SER A O 1
ATOM 1249 N N . SER A 1 159 ? 5.279 -14.225 -6.543 1.00 98.25 159 SER A N 1
ATOM 1250 C CA . SER A 1 159 ? 5.765 -13.584 -7.766 1.00 98.25 159 SER A CA 1
ATOM 1251 C C . SER A 1 159 ? 6.751 -14.464 -8.532 1.00 98.25 159 SER A C 1
ATOM 1253 O O . SER A 1 159 ? 6.604 -14.627 -9.740 1.00 98.25 159 SER A O 1
ATOM 1255 N N . PHE A 1 160 ? 7.700 -15.115 -7.850 1.00 98.38 160 PHE A N 1
ATOM 1256 C CA . PHE A 1 160 ? 8.599 -16.073 -8.501 1.00 98.38 160 PHE A CA 1
ATOM 1257 C C . PHE A 1 160 ? 7.870 -17.312 -9.021 1.00 98.38 160 PHE A C 1
ATOM 1259 O O . PHE A 1 160 ? 8.240 -17.840 -10.070 1.00 98.38 160 PHE A O 1
ATOM 1266 N N . PHE A 1 161 ? 6.825 -17.774 -8.328 1.00 98.19 161 PHE A N 1
ATOM 1267 C CA . PHE A 1 161 ? 5.954 -18.818 -8.862 1.00 98.19 161 PHE A CA 1
ATOM 1268 C C . PHE A 1 161 ? 5.329 -18.381 -10.192 1.00 98.19 161 PHE A C 1
ATOM 1270 O O . PHE A 1 161 ? 5.452 -19.106 -11.177 1.00 98.19 161 PHE A O 1
ATOM 1277 N N . HIS A 1 162 ? 4.741 -17.182 -10.254 1.00 97.88 162 HIS A N 1
ATOM 1278 C CA . HIS A 1 162 ? 4.165 -16.665 -11.494 1.00 97.88 162 HIS A CA 1
ATOM 1279 C C . HIS A 1 162 ? 5.218 -16.472 -12.587 1.00 97.88 162 HIS A C 1
ATOM 1281 O O . HIS A 1 162 ? 4.994 -16.927 -13.700 1.00 97.88 162 HIS A O 1
ATOM 1287 N N . LEU A 1 163 ? 6.394 -15.915 -12.283 1.00 98.06 163 LEU A N 1
ATOM 1288 C CA . LEU A 1 163 ? 7.479 -15.768 -13.261 1.00 98.06 163 LEU A CA 1
ATOM 1289 C C . LEU A 1 163 ? 7.891 -17.103 -13.893 1.00 98.06 163 LEU A C 1
ATOM 1291 O O . LEU A 1 163 ? 8.069 -17.171 -15.107 1.00 98.06 163 LEU A O 1
ATOM 1295 N N . ARG A 1 164 ? 7.980 -18.184 -13.105 1.00 97.75 164 ARG A N 1
ATOM 1296 C CA . ARG A 1 164 ? 8.262 -19.529 -13.638 1.00 97.75 164 ARG A CA 1
ATOM 1297 C C . ARG A 1 164 ? 7.163 -20.035 -14.569 1.00 97.75 164 ARG A C 1
ATOM 1299 O O . ARG A 1 164 ? 7.466 -20.689 -15.561 1.00 97.75 164 ARG A O 1
ATOM 1306 N N . GLN A 1 165 ? 5.902 -19.744 -14.262 1.00 97.50 165 GLN A N 1
ATOM 1307 C CA . GLN A 1 165 ? 4.780 -20.113 -15.126 1.00 97.50 165 GLN A CA 1
ATOM 1308 C C . GLN A 1 165 ? 4.772 -19.280 -16.415 1.00 97.50 165 GLN A C 1
ATOM 1310 O O . GLN A 1 165 ? 4.585 -19.833 -17.493 1.00 97.50 165 GLN A O 1
ATOM 1315 N N . LEU A 1 166 ? 5.061 -17.981 -16.321 1.00 97.12 166 LEU A N 1
ATOM 1316 C CA . LEU A 1 166 ? 5.148 -17.083 -17.472 1.00 97.12 166 LEU A CA 1
ATOM 1317 C C . LEU A 1 166 ? 6.299 -17.447 -18.410 1.00 97.12 166 LEU A C 1
ATOM 1319 O O . LEU A 1 166 ? 6.137 -17.398 -19.625 1.00 97.12 166 LEU A O 1
ATOM 1323 N N . ALA A 1 167 ? 7.439 -17.883 -17.870 1.00 97.25 167 ALA A N 1
ATOM 1324 C CA . ALA A 1 167 ? 8.567 -18.327 -18.682 1.00 97.25 167 ALA A CA 1
ATOM 1325 C C . ALA A 1 167 ? 8.191 -19.464 -19.650 1.00 97.25 167 ALA A C 1
ATOM 1327 O O . ALA A 1 167 ? 8.680 -19.485 -20.777 1.00 97.25 167 ALA A O 1
ATOM 1328 N N . LYS A 1 168 ? 7.277 -20.360 -19.248 1.00 96.94 168 LYS A N 1
ATOM 1329 C CA . LYS A 1 168 ? 6.803 -21.472 -20.089 1.00 96.94 168 LYS A CA 1
ATOM 1330 C C . LYS A 1 168 ? 6.000 -21.002 -21.296 1.00 96.94 168 LYS A C 1
ATOM 1332 O O . LYS A 1 168 ? 6.067 -21.639 -22.335 1.00 96.94 168 LYS A O 1
ATOM 1337 N N . ILE A 1 169 ? 5.265 -19.899 -21.166 1.00 95.00 169 ILE A N 1
ATOM 1338 C CA . ILE A 1 169 ? 4.397 -19.384 -22.232 1.00 95.00 169 ILE A CA 1
ATOM 1339 C C . ILE A 1 169 ? 5.025 -18.242 -23.037 1.00 95.00 169 ILE A C 1
ATOM 1341 O O . ILE A 1 169 ? 4.415 -17.756 -23.983 1.00 95.00 169 ILE A O 1
ATOM 1345 N N . LYS A 1 170 ? 6.243 -17.811 -22.680 1.00 94.81 170 LYS A N 1
ATOM 1346 C CA . LYS A 1 170 ? 6.936 -16.672 -23.304 1.00 94.81 170 LYS A CA 1
ATOM 1347 C C . LYS A 1 170 ? 6.989 -16.768 -24.832 1.00 94.81 170 LYS A C 1
ATOM 1349 O O . LYS A 1 170 ? 6.809 -15.762 -25.501 1.00 94.81 170 LYS A O 1
ATOM 1354 N N . HIS A 1 171 ? 7.243 -17.959 -25.372 1.00 94.75 171 HIS A N 1
ATOM 1355 C CA . HIS A 1 171 ? 7.409 -18.174 -26.812 1.00 94.75 171 HIS A CA 1
ATOM 1356 C C . HIS A 1 171 ? 6.091 -18.132 -27.603 1.00 94.75 171 HIS A C 1
ATOM 1358 O O . HIS A 1 171 ? 6.132 -18.006 -28.820 1.00 94.75 171 HIS A O 1
ATOM 1364 N N . PHE A 1 172 ? 4.939 -18.196 -26.929 1.00 96.00 172 PHE A N 1
ATOM 1365 C CA . PHE A 1 172 ? 3.623 -18.082 -27.565 1.00 96.00 172 PHE A CA 1
ATOM 1366 C C . PHE A 1 172 ? 3.112 -16.638 -27.653 1.00 96.00 172 PHE A C 1
ATOM 1368 O O . PHE A 1 172 ? 2.057 -16.402 -28.233 1.00 96.00 172 PHE A O 1
ATOM 1375 N N . LEU A 1 173 ? 3.808 -15.674 -27.042 1.00 95.75 173 LEU A N 1
ATOM 1376 C CA . LEU A 1 173 ? 3.333 -14.298 -26.899 1.00 95.75 173 LEU A CA 1
ATOM 1377 C C . LEU A 1 173 ? 4.309 -13.314 -27.540 1.00 95.75 173 LEU A C 1
ATOM 1379 O O . LEU A 1 173 ? 5.524 -13.414 -27.360 1.00 95.75 173 LEU A O 1
ATOM 1383 N N . ALA A 1 174 ? 3.776 -12.299 -28.223 1.00 96.88 174 ALA A N 1
ATOM 1384 C CA . ALA A 1 174 ? 4.588 -11.171 -28.661 1.00 96.88 174 ALA A CA 1
ATOM 1385 C C . ALA A 1 174 ? 5.123 -10.397 -27.444 1.00 96.88 174 ALA A C 1
ATOM 1387 O O . ALA A 1 174 ? 4.488 -10.352 -26.387 1.00 96.88 174 ALA A O 1
ATOM 1388 N N . ARG A 1 175 ? 6.272 -9.724 -27.592 1.00 95.88 175 ARG A N 1
ATOM 1389 C CA . ARG A 1 175 ? 6.953 -9.023 -26.485 1.00 95.88 175 ARG A CA 1
ATOM 1390 C C . ARG A 1 175 ? 6.029 -8.082 -25.697 1.00 95.88 175 ARG A C 1
ATOM 1392 O O . ARG A 1 175 ? 6.039 -8.125 -24.472 1.00 95.88 175 ARG A O 1
ATOM 1399 N N . GLN A 1 176 ? 5.219 -7.272 -26.380 1.00 96.38 176 GL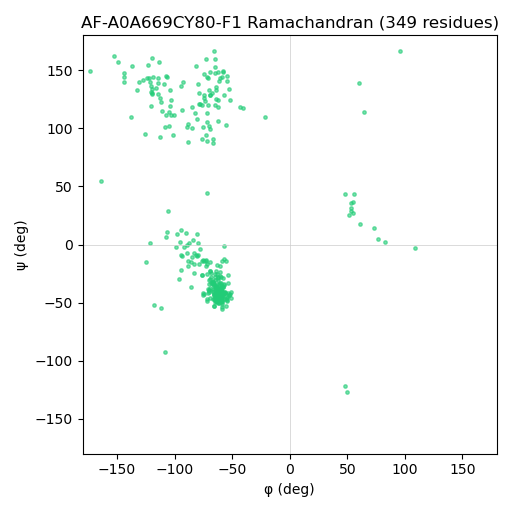N A N 1
ATOM 1400 C CA . GLN A 1 176 ? 4.299 -6.316 -25.740 1.00 96.38 176 GLN A CA 1
ATOM 1401 C C . GLN A 1 176 ? 3.169 -7.008 -24.955 1.00 96.38 176 GLN A C 1
ATOM 1403 O O . GLN A 1 176 ? 2.818 -6.603 -23.845 1.00 96.38 176 GLN A O 1
ATOM 1408 N N . GLN A 1 177 ? 2.617 -8.093 -25.504 1.00 97.19 177 GLN A N 1
ATOM 1409 C CA . GLN A 1 177 ? 1.612 -8.906 -24.815 1.00 97.19 177 GLN A CA 1
ATOM 1410 C C . GLN A 1 177 ? 2.224 -9.576 -23.583 1.00 97.19 177 GLN A C 1
ATOM 1412 O O . GLN A 1 177 ? 1.636 -9.566 -22.503 1.00 97.19 177 GLN A O 1
ATOM 1417 N N . PHE A 1 178 ? 3.440 -10.103 -23.719 1.00 98.00 178 PHE A N 1
ATOM 1418 C CA . PHE A 1 178 ? 4.156 -10.721 -22.615 1.00 98.00 178 PHE A CA 1
ATOM 1419 C C . PHE A 1 178 ? 4.477 -9.722 -21.495 1.00 98.00 178 PHE A C 1
ATOM 1421 O O . PHE A 1 178 ? 4.314 -10.051 -20.321 1.00 98.00 178 PHE A O 1
ATOM 1428 N N . GLU A 1 179 ? 4.848 -8.485 -21.834 1.00 97.81 179 GLU A N 1
ATOM 1429 C CA . GLU A 1 179 ? 5.014 -7.396 -20.864 1.00 97.81 179 GLU A CA 1
ATOM 1430 C C . GLU A 1 179 ? 3.710 -7.097 -20.110 1.00 97.81 179 GLU A C 1
ATOM 1432 O O . GLU A 1 179 ? 3.711 -7.011 -18.881 1.00 97.81 179 GLU A O 1
ATOM 1437 N N . THR A 1 180 ? 2.578 -7.041 -20.818 1.00 97.62 180 THR A N 1
ATOM 1438 C CA . THR A 1 180 ? 1.249 -6.844 -20.209 1.00 97.62 180 THR A CA 1
ATOM 1439 C C . THR A 1 180 ? 0.928 -7.954 -19.207 1.00 97.62 180 THR A C 1
ATOM 1441 O O . THR A 1 180 ? 0.486 -7.689 -18.086 1.00 97.62 180 THR A O 1
ATOM 1444 N N . VAL A 1 181 ? 1.218 -9.205 -19.568 1.00 97.69 181 VAL A N 1
ATOM 1445 C CA . VAL A 1 181 ? 1.025 -10.364 -18.691 1.00 97.69 181 VAL A CA 1
ATOM 1446 C C . VAL A 1 181 ? 1.971 -10.307 -17.482 1.00 97.69 181 VAL A C 1
ATOM 1448 O O . VAL A 1 181 ? 1.540 -10.556 -16.353 1.00 97.69 181 VAL A O 1
ATOM 1451 N N . ILE A 1 182 ? 3.238 -9.916 -17.663 1.00 98.00 182 ILE A N 1
ATOM 1452 C CA . ILE A 1 182 ? 4.162 -9.678 -16.543 1.00 98.00 182 ILE A CA 1
ATOM 1453 C C . ILE A 1 182 ? 3.592 -8.619 -15.598 1.00 98.00 182 ILE A C 1
ATOM 1455 O O . ILE A 1 182 ? 3.605 -8.818 -14.381 1.00 98.00 182 ILE A O 1
ATOM 1459 N N . HIS A 1 183 ? 3.050 -7.522 -16.123 1.00 97.81 183 HIS A N 1
ATOM 1460 C CA . HIS A 1 183 ? 2.458 -6.494 -15.281 1.00 97.81 183 HIS A CA 1
ATOM 1461 C C . HIS A 1 183 ? 1.250 -7.008 -14.496 1.00 97.81 183 HIS A C 1
ATOM 1463 O O . HIS A 1 183 ? 1.212 -6.848 -13.273 1.00 97.81 183 HIS A O 1
ATOM 1469 N N . ALA A 1 184 ? 0.324 -7.699 -15.163 1.00 97.31 184 ALA A N 1
ATOM 1470 C CA . ALA A 1 184 ? -0.883 -8.247 -14.551 1.00 97.31 184 ALA A CA 1
ATOM 1471 C C . ALA A 1 184 ? -0.582 -9.259 -13.430 1.00 97.31 184 ALA A C 1
ATOM 1473 O O . ALA A 1 184 ? -1.237 -9.256 -12.386 1.00 97.31 184 ALA A O 1
ATOM 1474 N N . PHE A 1 185 ? 0.430 -10.115 -13.607 1.00 96.62 185 PHE A N 1
ATOM 1475 C CA . PHE A 1 185 ? 0.730 -11.172 -12.638 1.00 96.62 185 PHE A CA 1
ATOM 1476 C C . PHE A 1 185 ? 1.821 -10.818 -11.629 1.00 96.62 185 PHE A C 1
ATOM 1478 O O . PHE A 1 185 ? 1.775 -11.314 -10.506 1.00 96.62 185 PHE A O 1
ATOM 1485 N N . VAL A 1 186 ? 2.794 -9.980 -11.971 1.00 97.69 186 VAL A N 1
ATOM 1486 C CA . VAL A 1 186 ? 3.953 -9.705 -11.106 1.00 97.69 186 VAL A CA 1
ATOM 1487 C C . VAL A 1 186 ? 3.905 -8.282 -10.582 1.00 97.69 186 VAL A C 1
ATOM 1489 O O . VAL A 1 186 ? 3.920 -8.071 -9.372 1.00 97.69 186 VAL A O 1
ATOM 1492 N N . THR A 1 187 ? 3.800 -7.297 -11.471 1.00 96.81 187 THR A N 1
ATOM 1493 C CA . THR A 1 187 ? 3.864 -5.885 -11.074 1.00 96.81 187 THR A CA 1
ATOM 1494 C C . THR A 1 187 ? 2.711 -5.482 -10.162 1.00 96.81 187 THR A C 1
ATOM 1496 O O . THR A 1 187 ? 2.956 -4.857 -9.135 1.00 96.81 187 THR A O 1
ATOM 1499 N N . VAL A 1 188 ? 1.481 -5.915 -10.456 1.00 96.56 188 VAL A N 1
ATOM 1500 C CA . VAL A 1 188 ? 0.316 -5.660 -9.589 1.00 96.56 188 VAL A CA 1
ATOM 1501 C C . VAL A 1 188 ? 0.529 -6.209 -8.172 1.00 96.56 188 VAL A C 1
ATOM 1503 O O . VAL A 1 188 ? 0.138 -5.563 -7.205 1.00 96.56 188 VAL A O 1
ATOM 1506 N N . ARG A 1 189 ? 1.199 -7.361 -8.020 1.00 95.50 189 ARG A N 1
ATOM 1507 C CA . ARG A 1 189 ? 1.506 -7.940 -6.697 1.00 95.50 189 ARG A CA 1
ATOM 1508 C C . ARG A 1 189 ? 2.556 -7.132 -5.943 1.00 95.50 189 ARG A C 1
ATOM 1510 O O . ARG A 1 189 ? 2.435 -6.978 -4.734 1.00 95.50 189 ARG A O 1
ATOM 1517 N N . LEU A 1 190 ? 3.572 -6.631 -6.647 1.00 96.88 190 LEU A N 1
ATOM 1518 C CA . LEU A 1 190 ? 4.589 -5.756 -6.058 1.00 96.88 190 LEU A CA 1
ATOM 1519 C C . LEU A 1 190 ? 4.006 -4.402 -5.639 1.00 96.88 190 LEU A C 1
ATOM 1521 O O . LEU A 1 190 ? 4.460 -3.841 -4.647 1.00 96.88 190 LEU A O 1
ATOM 1525 N N . ASP A 1 191 ? 3.013 -3.893 -6.372 1.00 96.25 191 ASP A N 1
ATOM 1526 C CA . ASP A 1 191 ? 2.392 -2.592 -6.110 1.00 96.25 191 ASP A CA 1
ATOM 1527 C C . ASP A 1 191 ? 1.212 -2.645 -5.128 1.00 96.25 191 ASP A C 1
ATOM 1529 O O . ASP A 1 191 ? 0.788 -1.601 -4.617 1.00 96.25 191 ASP A O 1
ATOM 1533 N N . TYR A 1 192 ? 0.681 -3.835 -4.837 1.00 96.50 192 TYR A N 1
ATOM 1534 C CA . TYR A 1 192 ? -0.393 -4.004 -3.865 1.00 96.50 192 TYR A CA 1
ATOM 1535 C C . TYR A 1 192 ? 0.067 -3.575 -2.466 1.00 96.50 192 TYR A C 1
ATOM 1537 O O . TYR A 1 192 ? 1.006 -4.143 -1.907 1.00 96.50 192 TYR A O 1
ATOM 1545 N N . CYS A 1 193 ? -0.592 -2.551 -1.914 1.00 95.00 193 CYS A N 1
ATOM 1546 C CA . CYS A 1 193 ? -0.269 -1.934 -0.622 1.00 95.00 193 CYS A CA 1
ATOM 1547 C C . CYS A 1 193 ? 1.207 -1.524 -0.447 1.00 95.00 193 CYS A C 1
ATOM 1549 O O . CYS A 1 193 ? 1.689 -1.414 0.679 1.00 95.00 193 CYS A O 1
ATOM 1551 N N . ASN A 1 194 ? 1.932 -1.258 -1.539 1.00 95.75 194 ASN A N 1
ATOM 1552 C CA . ASN A 1 194 ? 3.378 -1.034 -1.478 1.00 95.75 194 ASN A CA 1
ATOM 1553 C C . ASN A 1 194 ? 3.789 0.215 -0.680 1.00 95.75 194 ASN A C 1
ATOM 1555 O O . ASN A 1 194 ? 4.893 0.252 -0.149 1.00 95.75 194 ASN A O 1
ATOM 1559 N N . SER A 1 195 ? 2.902 1.201 -0.514 1.00 94.88 195 SER A N 1
ATOM 1560 C CA . SER A 1 195 ? 3.137 2.372 0.340 1.00 94.88 195 SER A CA 1
ATOM 1561 C C . SER A 1 195 ? 3.393 1.998 1.803 1.00 94.88 195 SER A C 1
ATOM 1563 O O . SER A 1 195 ? 4.107 2.720 2.491 1.00 94.88 195 SER A O 1
ATOM 1565 N N . LEU A 1 196 ? 2.854 0.866 2.274 1.00 94.00 196 LEU A N 1
ATOM 1566 C CA . LEU A 1 196 ? 3.084 0.358 3.631 1.00 94.00 196 LEU A CA 1
ATOM 1567 C C . LEU A 1 196 ? 4.496 -0.207 3.826 1.00 94.00 196 LEU A C 1
ATOM 1569 O O . LEU A 1 196 ? 4.921 -0.395 4.960 1.00 94.00 196 LEU A O 1
ATOM 1573 N N . TYR A 1 197 ? 5.238 -0.459 2.744 1.00 94.50 197 TYR A N 1
ATOM 1574 C CA . TYR A 1 197 ? 6.637 -0.877 2.823 1.00 94.50 197 TYR A CA 1
ATOM 1575 C C . TYR A 1 197 ? 7.596 0.295 3.070 1.00 94.50 197 TYR A C 1
ATOM 1577 O O . TYR A 1 197 ? 8.807 0.093 3.127 1.00 94.50 197 TYR A O 1
ATOM 1585 N N . PHE A 1 198 ? 7.098 1.525 3.218 1.00 93.12 198 PHE A N 1
ATOM 1586 C CA . PHE A 1 198 ? 7.954 2.649 3.571 1.00 93.12 198 PHE A CA 1
ATOM 1587 C C . PHE A 1 198 ? 8.604 2.427 4.945 1.00 93.12 198 PHE A C 1
ATOM 1589 O O . PHE A 1 198 ? 7.926 2.204 5.945 1.00 93.12 198 PHE A O 1
ATOM 1596 N N . GLY A 1 199 ? 9.937 2.483 4.992 1.00 88.25 199 GLY A N 1
ATOM 1597 C CA . GLY A 1 199 ? 10.707 2.300 6.223 1.00 88.25 199 GLY A CA 1
ATOM 1598 C C . GLY A 1 199 ? 10.971 0.852 6.644 1.00 88.25 199 GLY A C 1
ATOM 1599 O O . GLY A 1 199 ? 11.617 0.642 7.672 1.00 88.25 199 GLY A O 1
ATOM 1600 N N . VAL A 1 200 ? 10.539 -0.149 5.870 1.00 90.44 200 VAL A N 1
ATOM 1601 C CA . VAL A 1 200 ? 10.981 -1.537 6.099 1.00 90.44 200 VAL A CA 1
ATOM 1602 C C . VAL A 1 200 ? 12.482 -1.685 5.832 1.00 90.44 200 VAL A C 1
ATOM 1604 O O . VAL A 1 200 ? 13.130 -0.807 5.256 1.00 90.44 200 VAL A O 1
ATOM 1607 N N . SER A 1 201 ? 13.060 -2.808 6.264 1.00 90.31 201 SER A N 1
ATOM 1608 C CA . SER A 1 201 ? 14.495 -3.048 6.112 1.00 90.31 201 SER A CA 1
ATOM 1609 C C . SER A 1 201 ? 14.920 -3.014 4.637 1.00 90.31 201 SER A C 1
ATOM 1611 O O . SER A 1 201 ? 14.211 -3.476 3.737 1.00 90.31 201 SER A O 1
ATOM 1613 N N . ARG A 1 202 ? 16.124 -2.487 4.383 1.00 89.81 202 ARG A N 1
ATOM 1614 C CA . ARG A 1 202 ? 16.712 -2.441 3.034 1.00 89.81 202 ARG A CA 1
ATOM 1615 C C . ARG A 1 202 ? 16.796 -3.836 2.409 1.00 89.81 202 ARG A C 1
ATOM 1617 O O . ARG A 1 202 ? 16.462 -4.003 1.242 1.00 89.81 202 ARG A O 1
ATOM 1624 N N . SER A 1 203 ? 17.167 -4.849 3.192 1.00 92.81 203 SER A N 1
ATOM 1625 C CA . SER A 1 203 ? 17.193 -6.247 2.747 1.00 92.81 203 SER A CA 1
ATOM 1626 C C . SER A 1 203 ? 15.816 -6.736 2.284 1.00 92.81 203 SER A C 1
ATOM 1628 O O . SER A 1 203 ? 15.720 -7.427 1.270 1.00 92.81 203 SER A O 1
ATOM 1630 N N . SER A 1 204 ? 14.740 -6.336 2.962 1.00 93.88 204 SER A N 1
ATOM 1631 C CA . SER A 1 204 ? 13.372 -6.652 2.553 1.00 93.88 204 SER A CA 1
ATOM 1632 C C . SER A 1 204 ? 12.976 -5.998 1.228 1.00 93.88 204 SER A C 1
ATOM 1634 O O . SER A 1 204 ? 12.479 -6.684 0.331 1.00 93.88 204 SER A O 1
ATOM 1636 N N . VAL A 1 205 ? 13.253 -4.701 1.052 1.00 95.06 205 VAL A N 1
ATOM 1637 C CA . VAL A 1 205 ? 12.998 -4.004 -0.226 1.00 95.06 205 VAL A CA 1
ATOM 1638 C C . VAL A 1 205 ? 13.826 -4.618 -1.357 1.00 95.06 205 VAL A C 1
ATOM 1640 O O . VAL A 1 205 ? 13.311 -4.832 -2.454 1.00 95.06 205 VAL A O 1
ATOM 1643 N N . PHE A 1 206 ? 15.078 -4.990 -1.086 1.00 95.50 206 PHE A N 1
ATOM 1644 C CA . PHE A 1 206 ? 15.946 -5.651 -2.058 1.00 95.50 206 PHE A CA 1
ATOM 1645 C C . PHE A 1 206 ? 15.366 -6.987 -2.547 1.00 95.50 206 PHE A C 1
ATOM 1647 O O . PHE A 1 206 ? 15.382 -7.266 -3.745 1.00 95.50 206 PHE A O 1
ATOM 1654 N N . ARG A 1 207 ? 14.747 -7.789 -1.671 1.00 97.62 207 ARG A N 1
ATOM 1655 C CA . ARG A 1 207 ? 14.065 -9.032 -2.088 1.00 97.62 207 ARG A CA 1
ATOM 1656 C C . ARG A 1 207 ? 12.932 -8.774 -3.087 1.00 97.62 207 ARG A C 1
ATOM 1658 O O . ARG A 1 207 ? 12.742 -9.570 -4.004 1.00 97.62 207 ARG A O 1
ATOM 1665 N N . LEU A 1 208 ? 12.196 -7.671 -2.938 1.00 97.81 208 LEU A N 1
ATOM 1666 C CA . LEU A 1 208 ? 11.184 -7.244 -3.911 1.00 97.81 208 LEU A CA 1
ATOM 1667 C C . LEU A 1 208 ? 11.833 -6.733 -5.207 1.00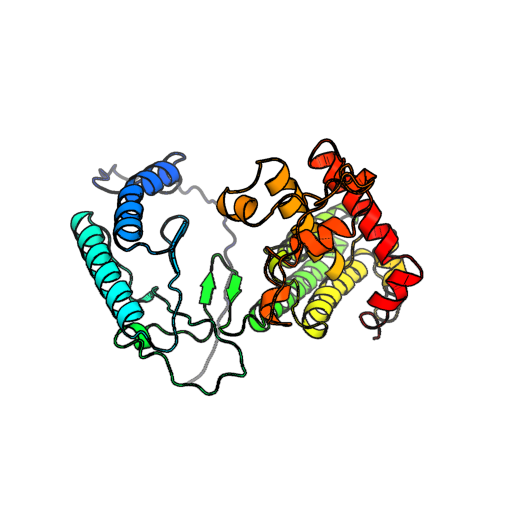 97.81 208 LEU A C 1
ATOM 1669 O O . LEU A 1 208 ? 11.351 -7.042 -6.298 1.00 97.81 208 LEU A O 1
ATOM 1673 N N . GLN A 1 209 ? 12.953 -6.011 -5.109 1.00 97.56 209 GLN A N 1
ATOM 1674 C CA . GLN A 1 209 ? 13.724 -5.561 -6.272 1.00 97.56 209 GLN A CA 1
ATOM 1675 C C . GLN A 1 209 ? 14.216 -6.744 -7.115 1.00 97.56 209 GLN A C 1
ATOM 1677 O O . GLN A 1 209 ? 14.109 -6.706 -8.338 1.00 97.56 209 GLN A O 1
ATOM 1682 N N . LEU A 1 210 ? 14.665 -7.835 -6.486 1.00 97.19 210 LEU A N 1
ATOM 1683 C CA . LEU A 1 210 ? 15.063 -9.060 -7.187 1.00 97.19 210 LEU A CA 1
ATOM 1684 C C . LEU A 1 210 ? 13.931 -9.649 -8.038 1.00 97.19 210 LEU A C 1
ATOM 1686 O O . LEU A 1 210 ? 14.184 -10.140 -9.138 1.00 97.19 210 LEU A O 1
ATOM 1690 N N . VAL A 1 211 ? 12.681 -9.568 -7.573 1.00 98.25 211 VAL A N 1
ATOM 1691 C CA . VAL A 1 211 ? 11.514 -9.998 -8.357 1.00 98.25 211 VAL A CA 1
ATOM 1692 C C . VAL A 1 211 ? 11.346 -9.123 -9.598 1.00 98.25 211 VAL A C 1
ATOM 1694 O O . VAL A 1 211 ? 11.172 -9.655 -10.695 1.00 98.25 211 VAL A O 1
ATOM 1697 N N . GLN A 1 212 ? 11.419 -7.796 -9.451 1.00 98.00 212 GLN A N 1
ATOM 1698 C CA . GLN A 1 212 ? 11.330 -6.873 -10.589 1.00 98.00 212 GLN A CA 1
ATOM 1699 C C . GLN A 1 212 ? 12.473 -7.106 -11.585 1.00 98.00 212 GLN A C 1
ATOM 1701 O O . GLN A 1 212 ? 12.236 -7.155 -12.791 1.00 98.00 212 GLN A O 1
ATOM 1706 N N . ASN A 1 213 ? 13.692 -7.310 -11.087 1.00 97.19 213 ASN A N 1
ATOM 1707 C CA . ASN A 1 213 ? 14.871 -7.589 -11.901 1.00 97.19 213 ASN A CA 1
ATOM 1708 C C . ASN A 1 213 ? 14.697 -8.893 -12.687 1.00 97.19 213 ASN A C 1
ATOM 1710 O O . ASN A 1 213 ? 14.945 -8.932 -13.889 1.00 97.19 213 ASN A O 1
ATOM 1714 N N . ALA A 1 214 ? 14.220 -9.955 -12.034 1.00 97.50 214 ALA A N 1
ATOM 1715 C CA . ALA A 1 214 ? 13.932 -11.224 -12.693 1.00 97.50 214 ALA A CA 1
ATOM 1716 C C . ALA A 1 214 ? 12.839 -11.082 -13.764 1.00 97.50 214 ALA A C 1
ATOM 1718 O O . ALA A 1 214 ? 12.967 -11.656 -14.843 1.00 97.50 214 ALA A O 1
ATOM 1719 N N . ALA A 1 215 ? 11.798 -10.289 -13.498 1.00 98.06 215 ALA A N 1
ATOM 1720 C CA . ALA A 1 215 ? 10.753 -9.990 -14.473 1.00 98.06 215 ALA A CA 1
ATOM 1721 C C . ALA A 1 215 ? 11.301 -9.238 -15.697 1.00 98.06 215 ALA A C 1
ATOM 1723 O O . ALA A 1 215 ? 11.011 -9.621 -16.829 1.00 98.06 215 ALA A O 1
ATOM 1724 N N . ALA A 1 216 ? 12.139 -8.221 -15.475 1.00 97.75 216 ALA A N 1
ATOM 1725 C CA . ALA A 1 216 ? 12.763 -7.438 -16.537 1.00 97.75 216 ALA A CA 1
ATOM 1726 C C . ALA A 1 216 ? 13.661 -8.320 -17.413 1.00 97.75 216 ALA A C 1
ATOM 1728 O O . ALA A 1 216 ? 13.502 -8.340 -18.631 1.00 97.75 216 ALA A O 1
ATOM 1729 N N . ARG A 1 217 ? 14.528 -9.134 -16.792 1.00 96.88 217 ARG A N 1
ATOM 1730 C CA . ARG A 1 217 ? 15.383 -10.094 -17.509 1.00 96.88 217 ARG A CA 1
ATOM 1731 C C . ARG A 1 217 ? 14.570 -11.120 -18.289 1.00 96.88 217 ARG A C 1
ATOM 1733 O O . ARG A 1 217 ? 14.921 -11.446 -19.418 1.00 96.88 217 ARG A O 1
ATOM 1740 N N . LEU A 1 218 ? 13.478 -11.627 -17.714 1.00 97.06 218 LEU A N 1
ATOM 1741 C CA . LEU A 1 218 ? 12.610 -12.581 -18.402 1.00 97.06 218 LEU A CA 1
ATOM 1742 C C . LEU A 1 218 ? 11.986 -11.956 -19.656 1.00 97.06 218 LEU A C 1
ATOM 1744 O O . LEU A 1 218 ? 11.944 -12.614 -20.698 1.00 97.06 218 LEU A O 1
ATOM 1748 N N . LEU A 1 219 ? 11.551 -10.697 -19.571 1.00 97.44 219 LEU A N 1
ATOM 1749 C CA . LEU A 1 219 ? 10.989 -9.947 -20.692 1.00 97.44 219 LEU A CA 1
ATOM 1750 C C . LEU A 1 219 ? 12.023 -9.711 -21.801 1.00 97.44 219 LEU A C 1
ATOM 1752 O O . LEU A 1 219 ? 11.750 -10.009 -22.962 1.00 97.44 219 LEU A O 1
ATOM 1756 N N . THR A 1 220 ? 13.213 -9.219 -21.455 1.00 96.06 220 THR A N 1
ATOM 1757 C CA . THR A 1 220 ? 14.244 -8.828 -22.433 1.00 96.06 220 THR A CA 1
ATOM 1758 C C . THR A 1 220 ? 15.139 -9.975 -22.893 1.00 96.06 220 THR A C 1
ATOM 1760 O O . THR A 1 220 ? 15.830 -9.836 -23.894 1.00 96.06 220 THR A O 1
ATOM 1763 N N . GLY A 1 221 ? 15.137 -11.113 -22.194 1.00 94.31 221 GLY A N 1
ATOM 1764 C CA . GLY A 1 221 ? 16.078 -12.208 -22.453 1.00 94.31 221 GLY A CA 1
ATOM 1765 C C . GLY A 1 221 ? 17.507 -11.923 -21.979 1.00 94.31 221 GLY A C 1
ATOM 1766 O O . GLY A 1 221 ? 18.425 -12.641 -22.365 1.00 94.31 221 GLY A O 1
ATOM 1767 N N . THR A 1 222 ? 17.702 -10.899 -21.145 1.00 94.06 222 THR A N 1
ATOM 1768 C CA . THR A 1 222 ? 19.011 -10.525 -20.593 1.00 94.06 222 THR A CA 1
ATOM 1769 C C . THR A 1 222 ? 19.564 -11.637 -19.695 1.00 94.06 222 THR A C 1
ATOM 1771 O O . THR A 1 222 ? 18.845 -12.175 -18.845 1.00 94.06 222 THR A O 1
ATOM 1774 N N . ARG A 1 223 ? 20.857 -11.967 -19.831 1.00 91.44 223 ARG A N 1
ATOM 1775 C CA . ARG A 1 223 ? 21.509 -13.017 -19.030 1.00 91.44 223 ARG A CA 1
ATOM 1776 C C . ARG A 1 223 ? 21.549 -12.632 -17.554 1.00 91.44 223 ARG A C 1
ATOM 1778 O O . ARG A 1 223 ? 21.464 -11.462 -17.195 1.00 91.44 223 ARG A O 1
ATOM 1785 N N . ARG A 1 224 ? 21.714 -13.616 -16.667 1.00 85.56 224 ARG A N 1
ATOM 1786 C CA . ARG A 1 224 ? 21.704 -13.404 -15.207 1.00 85.56 224 ARG A CA 1
ATOM 1787 C C . ARG A 1 224 ? 22.786 -12.429 -14.724 1.00 85.56 224 ARG A C 1
ATOM 1789 O O . ARG A 1 224 ? 22.485 -11.599 -13.878 1.00 85.56 224 ARG A O 1
ATOM 1796 N N . CYS A 1 225 ? 23.997 -12.533 -15.269 1.00 86.62 225 CYS A N 1
ATOM 1797 C CA . CYS A 1 225 ? 25.170 -11.769 -14.828 1.00 86.62 225 CYS A CA 1
ATOM 1798 C C . CYS A 1 225 ? 25.277 -10.371 -15.456 1.00 86.62 225 CYS A C 1
ATOM 1800 O O . CYS A 1 225 ? 26.118 -9.581 -15.045 1.00 86.62 225 CYS A O 1
ATOM 1802 N N . GLU A 1 226 ? 24.462 -10.058 -16.466 1.00 88.25 226 GLU A N 1
ATOM 1803 C CA . GLU A 1 226 ? 24.486 -8.733 -17.091 1.00 88.25 226 GLU A CA 1
ATOM 1804 C C . GLU A 1 226 ? 23.948 -7.673 -16.132 1.00 88.25 226 GLU A C 1
ATOM 1806 O O . GLU A 1 226 ? 23.041 -7.937 -15.341 1.00 88.25 226 GLU A O 1
ATOM 1811 N N . HIS A 1 227 ? 24.456 -6.452 -16.224 1.00 89.94 227 HIS A N 1
ATOM 1812 C CA . HIS A 1 227 ? 24.019 -5.375 -15.350 1.00 89.94 227 HIS A CA 1
ATOM 1813 C C . HIS A 1 227 ? 22.533 -5.037 -15.575 1.00 89.94 227 HIS A C 1
ATOM 1815 O O . HIS A 1 227 ? 22.077 -4.908 -16.710 1.00 89.94 227 HIS A O 1
ATOM 1821 N N . ILE A 1 228 ? 21.756 -4.905 -14.494 1.00 92.44 228 ILE A N 1
ATOM 1822 C CA . ILE A 1 228 ? 20.294 -4.746 -14.590 1.00 92.44 228 ILE A CA 1
ATOM 1823 C C . ILE A 1 228 ? 19.851 -3.303 -14.865 1.00 92.44 228 ILE A C 1
ATOM 1825 O O . ILE A 1 228 ? 18.773 -3.088 -15.415 1.00 92.44 228 ILE A O 1
ATOM 1829 N N . ILE A 1 229 ? 20.672 -2.308 -14.511 1.00 91.62 229 ILE A N 1
ATOM 1830 C CA . ILE A 1 229 ? 20.310 -0.884 -14.618 1.00 91.62 229 ILE A CA 1
ATOM 1831 C C . ILE A 1 229 ? 19.956 -0.478 -16.057 1.00 91.62 229 ILE A C 1
ATOM 1833 O O . ILE A 1 229 ? 18.885 0.102 -16.230 1.00 91.62 229 ILE A O 1
ATOM 1837 N N . PRO A 1 230 ? 20.750 -0.819 -17.097 1.00 93.19 230 PRO A N 1
ATOM 1838 C CA . PRO A 1 230 ? 20.404 -0.486 -18.479 1.00 93.19 230 PRO A CA 1
ATOM 1839 C C . PRO A 1 230 ? 19.074 -1.106 -18.914 1.00 93.19 230 PRO A C 1
ATOM 1841 O O . PRO A 1 230 ? 18.306 -0.480 -19.640 1.00 93.19 230 PRO A O 1
ATOM 1844 N N . VAL A 1 231 ? 18.763 -2.311 -18.424 1.00 95.06 231 VAL A N 1
ATOM 1845 C CA . VAL A 1 231 ? 17.496 -2.991 -18.719 1.00 95.06 231 VAL A CA 1
ATOM 1846 C C . VAL A 1 231 ? 16.329 -2.210 -18.123 1.00 95.06 231 VAL A C 1
ATOM 1848 O O . VAL A 1 231 ? 15.408 -1.854 -18.852 1.00 95.06 231 VAL A O 1
ATOM 1851 N N . LEU A 1 232 ? 16.378 -1.887 -16.826 1.00 95.69 232 LEU A N 1
ATOM 1852 C CA . LEU A 1 232 ? 15.319 -1.115 -16.165 1.00 95.69 232 LEU A CA 1
ATOM 1853 C C . LEU A 1 232 ? 15.157 0.279 -16.776 1.00 95.69 232 LEU A C 1
ATOM 1855 O O . LEU A 1 232 ? 14.027 0.734 -16.950 1.00 95.69 232 LEU A O 1
ATOM 1859 N N . TYR A 1 233 ? 16.267 0.920 -17.148 1.00 95.19 233 TYR A N 1
ATOM 1860 C CA . TYR A 1 233 ? 16.251 2.203 -17.838 1.00 95.19 233 TYR A CA 1
ATOM 1861 C C . TYR A 1 233 ? 15.551 2.095 -19.199 1.00 95.19 233 TYR A C 1
ATOM 1863 O O . TYR A 1 233 ? 14.612 2.841 -19.463 1.00 95.19 233 TYR A O 1
ATOM 1871 N N . SER A 1 234 ? 15.939 1.118 -20.030 1.00 95.69 234 SER A N 1
ATOM 1872 C CA . SER A 1 234 ? 15.356 0.908 -21.366 1.00 95.69 234 SER A CA 1
ATOM 1873 C C . SER A 1 234 ? 13.867 0.551 -21.334 1.00 95.69 234 SER A C 1
ATOM 1875 O O . SER A 1 234 ? 13.116 0.960 -22.213 1.00 95.69 234 SER A O 1
ATOM 1877 N N . LEU A 1 235 ? 13.425 -0.177 -20.304 1.00 95.75 235 LEU A N 1
ATOM 1878 C CA . LEU A 1 235 ? 12.013 -0.493 -20.078 1.00 95.75 235 LEU A CA 1
ATOM 1879 C C . LEU A 1 235 ? 11.244 0.673 -19.442 1.00 95.75 235 LEU A C 1
ATOM 1881 O O . LEU A 1 235 ? 10.027 0.612 -19.296 1.00 95.75 235 LEU A O 1
ATOM 1885 N N . HIS A 1 236 ? 11.944 1.724 -19.011 1.00 95.25 236 HIS A N 1
ATOM 1886 C CA . HIS A 1 236 ? 11.385 2.815 -18.226 1.00 95.25 236 HIS A CA 1
ATOM 1887 C C . HIS A 1 236 ? 10.677 2.322 -16.939 1.00 95.25 236 HIS A C 1
ATOM 1889 O O . HIS A 1 236 ? 9.632 2.832 -16.510 1.00 95.25 236 HIS A O 1
ATOM 1895 N N . TRP A 1 237 ? 11.249 1.283 -16.317 1.00 96.19 237 TRP A N 1
ATOM 1896 C CA . TRP A 1 237 ? 10.752 0.657 -15.095 1.00 96.19 237 TRP A CA 1
ATOM 1897 C C . TRP A 1 237 ? 11.423 1.267 -13.867 1.00 96.19 237 TRP A C 1
ATOM 1899 O O . TRP A 1 237 ? 12.621 1.118 -13.638 1.00 96.19 237 TRP A O 1
ATOM 1909 N N . LEU A 1 238 ? 10.616 1.916 -13.033 1.00 95.75 238 LEU A N 1
ATOM 1910 C CA . LEU A 1 238 ? 11.075 2.529 -11.793 1.00 95.75 238 LEU A CA 1
ATOM 1911 C C . LEU A 1 238 ? 11.466 1.447 -10.759 1.00 95.75 238 LEU A C 1
ATOM 1913 O O . LEU A 1 238 ? 10.668 0.521 -10.564 1.00 95.75 238 LEU A O 1
ATOM 1917 N N . PRO A 1 239 ? 12.630 1.540 -10.083 1.00 96.19 239 PRO A N 1
ATOM 1918 C CA . PRO A 1 239 ? 13.014 0.608 -9.019 1.00 96.19 239 PRO A CA 1
ATOM 1919 C C . PRO A 1 239 ? 11.992 0.576 -7.875 1.00 96.19 239 PRO A C 1
ATOM 1921 O O . PRO A 1 239 ? 11.364 1.590 -7.569 1.00 96.19 239 PRO A O 1
ATOM 1924 N N . VAL A 1 240 ? 11.841 -0.571 -7.209 1.00 96.62 240 VAL A N 1
ATOM 1925 C CA . VAL A 1 240 ? 10.812 -0.827 -6.185 1.00 96.62 240 VAL A CA 1
ATOM 1926 C C . VAL A 1 240 ? 10.801 0.232 -5.088 1.00 96.62 240 VAL A C 1
ATOM 1928 O O . VAL A 1 240 ? 9.729 0.719 -4.739 1.00 96.62 240 VAL A O 1
ATOM 1931 N N . HIS A 1 241 ? 11.969 0.648 -4.597 1.00 95.19 241 HIS A N 1
ATOM 1932 C CA . HIS A 1 241 ? 12.074 1.714 -3.597 1.00 95.19 241 HIS A CA 1
ATOM 1933 C C . HIS A 1 241 ? 11.363 3.007 -4.042 1.00 95.19 241 HIS A C 1
ATOM 1935 O O . HIS A 1 241 ? 10.519 3.552 -3.333 1.00 95.19 241 HIS A O 1
ATOM 1941 N N . PHE A 1 242 ? 11.614 3.448 -5.274 1.00 96.31 242 PHE A N 1
ATOM 1942 C CA . PHE A 1 242 ? 10.969 4.632 -5.834 1.00 96.31 242 PHE A CA 1
ATOM 1943 C C . PHE A 1 242 ? 9.488 4.407 -6.163 1.00 96.31 242 PHE A C 1
ATOM 1945 O O . PHE A 1 242 ? 8.711 5.357 -6.124 1.00 96.31 242 PHE A O 1
ATOM 1952 N N . ARG A 1 243 ? 9.047 3.168 -6.423 1.00 97.12 243 ARG A N 1
ATOM 1953 C CA . ARG A 1 243 ? 7.611 2.845 -6.565 1.00 97.12 243 ARG A CA 1
ATOM 1954 C C . ARG A 1 243 ? 6.848 3.027 -5.251 1.00 97.12 243 ARG A C 1
ATOM 1956 O O . ARG A 1 243 ? 5.702 3.475 -5.279 1.00 97.12 243 ARG A O 1
ATOM 1963 N N . ILE A 1 244 ? 7.480 2.716 -4.116 1.00 97.12 244 ILE A N 1
ATOM 1964 C CA . ILE A 1 244 ? 6.922 2.962 -2.776 1.00 97.12 244 ILE A CA 1
ATOM 1965 C C . ILE A 1 244 ? 6.735 4.471 -2.576 1.00 97.12 244 ILE A C 1
ATOM 1967 O O . ILE A 1 244 ? 5.634 4.912 -2.245 1.00 97.12 244 ILE A O 1
ATOM 1971 N N . HIS A 1 245 ? 7.773 5.267 -2.866 1.00 96.75 245 HIS A N 1
ATOM 1972 C CA . HIS A 1 245 ? 7.708 6.733 -2.790 1.00 96.75 245 HIS A CA 1
ATOM 1973 C C . HIS A 1 245 ? 6.629 7.292 -3.718 1.00 96.75 245 HIS A C 1
ATOM 1975 O O . HIS A 1 245 ? 5.804 8.098 -3.295 1.00 96.75 245 HIS A O 1
ATOM 1981 N N . PHE A 1 246 ? 6.582 6.806 -4.961 1.00 97.75 246 PHE A N 1
ATOM 1982 C CA . PHE A 1 246 ? 5.574 7.189 -5.942 1.00 97.75 246 PHE A CA 1
ATOM 1983 C C . PHE A 1 246 ? 4.158 6.979 -5.399 1.00 97.75 246 PHE A C 1
ATOM 1985 O O . PHE A 1 246 ? 3.333 7.888 -5.449 1.00 97.75 246 PHE A O 1
ATOM 1992 N N . LYS A 1 247 ? 3.864 5.802 -4.828 1.00 97.00 247 LYS A N 1
ATOM 1993 C CA . LYS A 1 247 ? 2.534 5.514 -4.279 1.00 97.00 247 LYS A CA 1
ATOM 1994 C C . LYS A 1 247 ? 2.197 6.401 -3.084 1.00 97.00 247 LYS A C 1
ATOM 1996 O O . LYS A 1 247 ? 1.071 6.885 -2.994 1.00 97.00 247 LYS A O 1
ATOM 2001 N N . LEU A 1 248 ? 3.155 6.613 -2.189 1.00 96.69 248 LEU A N 1
ATOM 2002 C CA . LEU A 1 248 ? 2.977 7.432 -0.995 1.00 96.69 248 LEU A CA 1
ATOM 2003 C C . LEU A 1 248 ? 2.686 8.895 -1.369 1.00 96.69 248 LEU A C 1
ATOM 2005 O O . LEU A 1 248 ? 1.711 9.472 -0.893 1.00 96.69 248 LEU A O 1
ATOM 2009 N N . LEU A 1 249 ? 3.439 9.455 -2.314 1.00 97.69 249 LEU A N 1
ATOM 2010 C CA . LEU A 1 249 ? 3.225 10.805 -2.841 1.00 97.69 249 LEU A CA 1
ATOM 2011 C C . LEU A 1 249 ? 1.910 10.946 -3.620 1.00 97.69 249 LEU A C 1
ATOM 2013 O O . LEU A 1 249 ? 1.277 11.998 -3.569 1.00 97.69 249 LEU A O 1
ATOM 2017 N N . LEU A 1 250 ? 1.437 9.884 -4.285 1.00 97.06 250 LEU A N 1
ATOM 2018 C CA . LEU A 1 250 ? 0.090 9.881 -4.864 1.00 97.06 250 LEU A CA 1
ATOM 2019 C C . LEU A 1 250 ? -1.009 9.976 -3.806 1.00 97.06 250 LEU A C 1
ATOM 2021 O O . LEU A 1 250 ? -2.034 10.600 -4.075 1.00 97.06 250 LEU A O 1
ATOM 2025 N N . PHE A 1 251 ? -0.831 9.362 -2.633 1.00 96.44 251 PHE A N 1
ATOM 2026 C CA . PHE A 1 251 ? -1.774 9.547 -1.531 1.00 96.44 251 PHE A CA 1
ATOM 2027 C C . PHE A 1 251 ? -1.755 10.988 -1.029 1.00 96.44 251 PHE A C 1
ATOM 2029 O O . PHE A 1 251 ? -2.827 11.561 -0.879 1.00 96.44 251 PHE A O 1
ATOM 2036 N N . VAL A 1 252 ? -0.573 11.598 -0.877 1.00 96.88 252 VAL A N 1
ATOM 2037 C CA . VAL A 1 252 ? -0.457 13.019 -0.503 1.00 96.88 252 VAL A CA 1
ATOM 2038 C C . VAL A 1 252 ? -1.219 13.907 -1.477 1.00 96.88 252 VAL A C 1
ATOM 2040 O O . VAL A 1 252 ? -2.099 14.649 -1.056 1.00 96.88 252 VAL A O 1
ATOM 2043 N N . PHE A 1 253 ? -0.955 13.783 -2.780 1.00 96.62 253 PHE A N 1
ATOM 2044 C CA . PHE A 1 253 ? -1.637 14.596 -3.788 1.00 96.62 253 PHE A CA 1
ATOM 2045 C C . PHE A 1 253 ? -3.161 14.435 -3.720 1.00 96.62 253 PHE A C 1
ATOM 2047 O O . PHE A 1 253 ? -3.900 15.416 -3.795 1.00 96.62 253 PHE A O 1
ATOM 2054 N N . LYS A 1 254 ? -3.647 13.199 -3.545 1.00 96.38 254 LYS A N 1
ATOM 2055 C CA . LYS A 1 254 ? -5.083 12.932 -3.401 1.00 96.38 254 LYS A CA 1
ATOM 2056 C C . LYS A 1 254 ? -5.670 13.559 -2.141 1.00 96.38 254 LYS A C 1
ATOM 2058 O O . LYS A 1 254 ? -6.763 14.105 -2.232 1.00 96.38 254 LYS A O 1
ATOM 2063 N N . CYS A 1 255 ? -4.970 13.503 -1.010 1.00 96.00 255 CYS A N 1
ATOM 2064 C CA . CYS A 1 255 ? -5.390 14.180 0.216 1.00 96.00 255 CYS A CA 1
ATOM 2065 C C . CYS A 1 255 ? -5.503 15.694 0.003 1.00 96.00 255 CYS A C 1
ATOM 2067 O O . CYS A 1 255 ? -6.522 16.282 0.340 1.00 96.00 255 CYS A O 1
ATOM 2069 N N . LEU A 1 256 ? -4.505 16.313 -0.635 1.00 93.56 256 LEU A N 1
ATOM 2070 C CA . LEU A 1 256 ? -4.508 17.756 -0.912 1.00 93.56 256 LEU A CA 1
ATOM 2071 C C . LEU A 1 256 ? -5.566 18.175 -1.943 1.00 93.56 256 LEU A C 1
ATOM 2073 O O . LEU A 1 256 ? -6.016 19.314 -1.933 1.00 93.56 256 LEU A O 1
ATOM 2077 N N . SER A 1 257 ? -5.984 17.253 -2.812 1.00 92.69 257 SER A N 1
ATOM 2078 C CA . SER A 1 257 ? -7.019 17.483 -3.829 1.00 92.69 257 SER A CA 1
ATOM 2079 C C . SER A 1 257 ? -8.425 17.059 -3.378 1.00 92.69 257 SER A C 1
ATOM 2081 O O . SER A 1 257 ? -9.304 16.918 -4.225 1.00 92.69 257 SER A O 1
ATOM 2083 N N . ASN A 1 258 ? -8.642 16.775 -2.085 1.00 90.50 258 ASN A N 1
ATOM 2084 C CA . ASN A 1 258 ? -9.910 16.262 -1.534 1.00 90.50 258 ASN A CA 1
ATOM 2085 C C . ASN A 1 258 ? -10.434 14.976 -2.216 1.00 90.50 258 ASN A C 1
ATOM 2087 O O . ASN A 1 258 ? -11.630 14.699 -2.235 1.00 90.50 258 ASN A O 1
ATOM 2091 N N . ALA A 1 259 ? -9.530 14.167 -2.774 1.00 92.94 259 ALA A N 1
ATOM 2092 C CA . ALA A 1 259 ? -9.822 12.904 -3.458 1.00 92.94 259 ALA A CA 1
ATOM 2093 C C . ALA A 1 259 ? -9.422 11.669 -2.624 1.00 92.94 259 ALA A C 1
ATOM 2095 O O . ALA A 1 259 ? -9.362 10.548 -3.143 1.00 92.94 259 ALA A O 1
ATOM 2096 N N . ALA A 1 260 ? -9.083 11.869 -1.349 1.00 92.75 260 ALA A N 1
ATOM 2097 C CA . ALA A 1 260 ? -8.781 10.820 -0.382 1.00 92.75 260 ALA A CA 1
ATOM 2098 C C . ALA A 1 260 ? -9.755 10.889 0.806 1.00 92.75 260 ALA A C 1
ATOM 2100 O O . ALA A 1 260 ? -10.356 11.936 1.043 1.00 92.75 260 ALA A O 1
ATOM 2101 N N . PRO A 1 261 ? -9.901 9.798 1.580 1.00 91.06 261 PRO A N 1
ATOM 2102 C CA . PRO A 1 261 ? -10.687 9.818 2.807 1.00 91.06 261 PRO A CA 1
ATOM 2103 C C . PRO A 1 261 ? -10.245 10.920 3.780 1.00 91.06 261 PRO A C 1
ATOM 2105 O O . PRO A 1 261 ? -9.048 11.198 3.915 1.00 91.06 261 PRO A O 1
ATOM 2108 N N . LEU A 1 262 ? -11.212 11.500 4.498 1.00 91.44 262 LEU A N 1
ATOM 2109 C CA . LEU A 1 262 ? -10.981 12.599 5.445 1.00 91.44 262 LEU A CA 1
ATOM 2110 C C . LEU A 1 262 ? -9.919 12.249 6.491 1.00 91.44 262 LEU A C 1
ATOM 2112 O O . LEU A 1 262 ? -8.969 13.004 6.657 1.00 91.44 262 LEU A O 1
ATOM 2116 N N . TYR A 1 263 ? -9.992 11.052 7.079 1.00 90.50 263 TYR A N 1
ATOM 2117 C CA . TYR A 1 263 ? -9.051 10.612 8.115 1.00 90.50 263 TYR A CA 1
ATOM 2118 C C . TYR A 1 263 ? -7.583 10.566 7.656 1.00 90.50 263 TYR A C 1
ATOM 2120 O O . TYR A 1 263 ? -6.686 10.612 8.490 1.00 90.50 263 TYR A O 1
ATOM 2128 N N . LEU A 1 264 ? -7.305 10.439 6.349 1.00 92.19 264 LEU A N 1
ATOM 2129 C CA . LEU A 1 264 ? -5.938 10.550 5.820 1.00 92.19 264 LEU A CA 1
ATOM 2130 C C . LEU A 1 264 ? -5.556 11.998 5.536 1.00 92.19 264 LEU A C 1
ATOM 2132 O O . LEU A 1 264 ? -4.396 12.367 5.704 1.00 92.19 264 LEU A O 1
ATOM 2136 N N . SER A 1 265 ? -6.512 12.798 5.069 1.00 94.25 265 SER A N 1
ATOM 2137 C CA . SER A 1 265 ? -6.289 14.203 4.725 1.00 94.25 265 SER A CA 1
ATOM 2138 C C . SER A 1 265 ? -6.029 15.042 5.976 1.00 94.25 265 SER A C 1
ATOM 2140 O O . SER A 1 265 ? -5.127 15.871 5.974 1.00 94.25 265 SER A O 1
ATOM 2142 N N . GLU A 1 266 ? -6.719 14.738 7.076 1.00 94.56 266 GLU A N 1
ATOM 2143 C CA . GLU A 1 266 ? -6.537 15.361 8.394 1.00 94.56 266 GLU A CA 1
ATOM 2144 C C . GLU A 1 266 ? -5.149 15.122 9.008 1.00 94.56 266 GLU A C 1
ATOM 2146 O O . GLU A 1 266 ? -4.747 15.853 9.908 1.00 94.56 266 GLU A O 1
ATOM 2151 N N . LEU A 1 267 ? -4.392 14.132 8.521 1.00 93.38 267 LEU A N 1
ATOM 2152 C CA . LEU A 1 267 ? -3.017 13.874 8.966 1.00 93.38 267 LEU A CA 1
ATOM 2153 C C . LEU A 1 267 ? -1.985 14.798 8.307 1.00 93.38 267 LEU A C 1
ATOM 2155 O O . LEU A 1 267 ? -0.813 14.766 8.686 1.00 93.38 267 LEU A O 1
ATOM 2159 N N . LEU A 1 268 ? -2.383 15.561 7.286 1.00 94.62 268 LEU A N 1
ATOM 2160 C CA . LEU A 1 268 ? -1.507 16.446 6.531 1.00 94.62 268 LEU A CA 1
ATOM 2161 C C . LEU A 1 268 ? -1.898 17.896 6.793 1.00 94.62 268 LEU A C 1
ATOM 2163 O O . LEU A 1 268 ? -3.038 18.302 6.584 1.00 94.62 268 LEU A O 1
ATOM 2167 N N . HIS A 1 269 ? -0.922 18.698 7.207 1.00 92.25 269 HIS A N 1
ATOM 2168 C CA . HIS A 1 269 ? -1.145 20.104 7.520 1.00 92.25 269 HIS A CA 1
ATOM 2169 C C . HIS A 1 269 ? -0.281 20.986 6.619 1.00 92.25 269 HIS A C 1
ATOM 2171 O O . HIS A 1 269 ? 0.931 20.751 6.545 1.00 92.25 269 HIS A O 1
ATOM 2177 N N . PRO A 1 270 ? -0.856 22.003 5.952 1.00 89.62 270 PRO A N 1
ATOM 2178 C CA . PRO A 1 270 ? -0.077 23.013 5.250 1.00 89.62 270 PRO A CA 1
ATOM 2179 C C . PRO A 1 270 ? 0.944 23.668 6.181 1.00 89.62 270 PRO A C 1
ATOM 2181 O O . PRO A 1 270 ? 0.670 23.923 7.356 1.00 89.62 270 PRO A O 1
ATOM 2184 N N . PHE A 1 271 ? 2.138 23.931 5.664 1.00 86.69 271 PHE A N 1
ATOM 2185 C CA . PHE A 1 271 ? 3.144 24.678 6.402 1.00 86.69 271 PHE A CA 1
ATOM 2186 C C . PHE A 1 271 ? 2.795 26.169 6.394 1.00 86.69 271 PHE A C 1
ATOM 2188 O O . PHE A 1 271 ? 2.745 26.789 5.334 1.00 86.69 271 PHE A O 1
ATOM 2195 N N . ILE A 1 272 ? 2.595 26.747 7.579 1.00 79.81 272 ILE A N 1
ATOM 2196 C CA . ILE A 1 272 ? 2.339 28.180 7.755 1.00 79.81 272 ILE A CA 1
ATOM 2197 C C . ILE A 1 272 ? 3.596 28.809 8.374 1.00 79.81 272 ILE A C 1
ATOM 2199 O O . ILE A 1 272 ? 3.923 28.496 9.524 1.00 79.81 272 ILE A O 1
ATOM 2203 N N . PRO A 1 273 ? 4.340 29.660 7.643 1.00 76.44 273 PRO A N 1
ATOM 2204 C CA . PRO A 1 273 ? 5.514 30.322 8.195 1.00 76.44 273 PRO A CA 1
ATOM 2205 C C . PRO A 1 273 ? 5.103 31.407 9.205 1.00 76.44 273 PRO A C 1
ATOM 2207 O O . PRO A 1 273 ? 4.112 32.106 9.022 1.00 76.44 273 PRO A O 1
ATOM 2210 N N . SER A 1 274 ? 5.892 31.586 10.269 1.00 70.81 274 SER A N 1
ATOM 2211 C CA . SER A 1 274 ? 5.637 32.595 11.316 1.00 70.81 274 SER A CA 1
ATOM 2212 C C . SER A 1 274 ? 5.908 34.040 10.874 1.00 70.81 274 SER A C 1
ATOM 2214 O O . SER A 1 274 ? 5.523 34.984 11.560 1.00 70.81 274 SER A O 1
ATOM 2216 N N . ARG A 1 275 ? 6.592 34.224 9.741 1.00 69.19 275 ARG A N 1
ATOM 2217 C CA . ARG A 1 275 ? 6.864 35.507 9.079 1.00 69.19 275 ARG A CA 1
ATOM 2218 C C . ARG A 1 275 ? 6.652 35.320 7.576 1.00 69.19 275 ARG A C 1
ATOM 2220 O O . ARG A 1 275 ? 6.827 34.208 7.085 1.00 69.19 275 ARG A O 1
ATOM 2227 N N . SER A 1 276 ? 6.320 36.383 6.843 1.00 62.78 276 SER A N 1
ATOM 2228 C CA . SER A 1 276 ? 6.245 36.321 5.376 1.00 62.78 276 SER A CA 1
ATOM 2229 C C . SER A 1 276 ? 7.629 35.982 4.809 1.00 62.78 276 SER A C 1
ATOM 2231 O O . SER A 1 276 ? 8.561 36.783 4.877 1.00 62.78 276 SER A O 1
ATOM 2233 N N . LEU A 1 277 ? 7.790 34.747 4.339 1.00 65.06 277 LEU A N 1
ATOM 2234 C CA . LEU A 1 277 ? 9.029 34.197 3.797 1.00 65.06 277 LEU A CA 1
ATOM 2235 C C . LEU A 1 277 ? 8.767 33.712 2.372 1.00 65.06 277 LEU A C 1
ATOM 2237 O O . LEU A 1 277 ? 7.663 33.277 2.056 1.00 65.06 277 LEU A O 1
ATOM 2241 N N . ARG A 1 278 ? 9.813 33.673 1.536 1.00 56.25 278 ARG A N 1
ATOM 2242 C CA . ARG A 1 278 ? 9.755 33.130 0.159 1.00 56.25 278 ARG A CA 1
ATOM 2243 C C . ARG A 1 278 ? 9.277 31.665 0.080 1.00 56.25 278 ARG A C 1
ATOM 2245 O O . ARG A 1 278 ? 8.997 31.172 -1.005 1.00 56.25 278 ARG A O 1
ATOM 2252 N N . SER A 1 279 ? 9.212 30.953 1.209 1.00 57.31 279 SER A N 1
ATOM 2253 C CA . SER A 1 279 ? 8.680 29.591 1.326 1.00 57.31 279 SER A CA 1
ATOM 2254 C C . SER A 1 279 ? 7.150 29.514 1.431 1.00 57.31 279 SER A C 1
ATOM 2256 O O . SER A 1 279 ? 6.613 28.410 1.351 1.00 57.31 279 SER A O 1
ATOM 2258 N N . ALA A 1 280 ? 6.446 30.643 1.587 1.00 59.50 280 ALA A N 1
ATOM 2259 C CA . ALA A 1 280 ? 4.985 30.677 1.686 1.00 59.50 280 ALA A CA 1
ATOM 2260 C C . ALA A 1 280 ? 4.295 30.138 0.416 1.00 59.50 280 ALA A C 1
ATOM 2262 O O . ALA A 1 280 ? 3.335 29.380 0.514 1.00 59.50 280 ALA A O 1
ATOM 2263 N N . ASP A 1 281 ? 4.857 30.416 -0.764 1.00 66.62 281 ASP A N 1
ATOM 2264 C CA . ASP A 1 281 ? 4.268 30.044 -2.062 1.00 66.62 281 ASP A CA 1
ATOM 2265 C C . ASP A 1 281 ? 4.703 28.657 -2.568 1.00 66.62 281 ASP A C 1
ATOM 2267 O O . ASP A 1 281 ? 4.458 28.285 -3.716 1.00 66.62 281 ASP A O 1
ATOM 2271 N N . GLN A 1 282 ? 5.382 27.866 -1.729 1.00 79.69 282 GLN A N 1
ATOM 2272 C CA . GLN A 1 282 ? 5.980 26.600 -2.158 1.00 79.69 282 GLN A CA 1
ATOM 2273 C C . GLN A 1 282 ? 5.073 25.375 -1.982 1.00 79.69 282 GLN A C 1
ATOM 2275 O O . GLN A 1 282 ? 5.486 24.280 -2.352 1.00 79.69 282 GLN A O 1
ATOM 2280 N N . LEU A 1 283 ? 3.856 25.501 -1.439 1.00 85.50 283 LEU A N 1
ATOM 2281 C CA . LEU A 1 283 ? 2.962 24.354 -1.176 1.00 85.50 283 LEU A CA 1
ATOM 2282 C C . LEU A 1 283 ? 3.629 23.277 -0.290 1.00 85.50 283 LEU A C 1
ATOM 2284 O O . LEU A 1 283 ? 3.595 22.080 -0.590 1.00 85.50 283 LEU A O 1
ATOM 2288 N N . LEU A 1 284 ? 4.320 23.715 0.765 1.00 90.75 284 LEU A N 1
ATOM 2289 C CA . LEU A 1 284 ? 4.994 22.836 1.724 1.00 90.75 284 LEU A CA 1
ATOM 2290 C C . LEU A 1 284 ? 4.013 22.293 2.770 1.00 90.75 284 LEU A C 1
ATOM 2292 O O . LEU A 1 284 ? 3.017 22.933 3.109 1.00 90.75 284 LEU A O 1
ATOM 2296 N N . LEU A 1 285 ? 4.340 21.129 3.326 1.00 92.75 285 LEU A N 1
ATOM 2297 C CA . LEU A 1 285 ? 3.620 20.506 4.434 1.00 92.75 285 LEU A CA 1
ATOM 2298 C C . LEU A 1 285 ? 4.421 20.604 5.732 1.00 92.75 285 LEU A C 1
ATOM 2300 O O . LEU A 1 285 ? 5.649 20.502 5.740 1.00 92.75 285 LEU A O 1
ATOM 2304 N N . SER A 1 286 ? 3.718 20.782 6.845 1.00 91.94 286 SER A N 1
ATOM 2305 C CA . SER A 1 286 ? 4.308 20.722 8.177 1.00 91.94 286 SER A CA 1
ATOM 2306 C C . SER A 1 286 ? 4.758 19.294 8.478 1.00 91.94 286 SER A C 1
ATOM 2308 O O . SER A 1 286 ? 3.995 18.345 8.304 1.00 91.94 286 SER A O 1
ATOM 2310 N N . VAL A 1 287 ? 6.002 19.140 8.932 1.00 91.44 287 VAL A N 1
ATOM 2311 C CA . VAL A 1 287 ? 6.564 17.848 9.339 1.00 91.44 287 VAL A CA 1
ATOM 2312 C C . VAL A 1 287 ? 6.511 17.760 10.867 1.00 91.44 287 VAL A C 1
ATOM 2314 O O . VAL A 1 287 ? 7.261 18.482 11.536 1.00 91.44 287 VAL A O 1
ATOM 2317 N N . PRO A 1 288 ? 5.674 16.884 11.453 1.00 87.50 288 PRO A N 1
ATOM 2318 C CA . PRO A 1 288 ? 5.628 16.710 12.898 1.00 87.50 288 PRO A CA 1
ATOM 2319 C C . PRO A 1 288 ? 6.976 16.232 13.445 1.00 87.50 288 PRO A C 1
ATOM 2321 O O . PRO A 1 288 ? 7.639 15.368 12.863 1.00 87.50 288 PRO A O 1
ATOM 2324 N N . ARG A 1 289 ? 7.377 16.762 14.606 1.00 82.19 289 ARG A N 1
ATOM 2325 C CA . ARG A 1 289 ? 8.548 16.255 15.331 1.00 82.19 289 ARG A CA 1
ATOM 2326 C C . ARG A 1 289 ? 8.188 14.930 15.987 1.00 82.19 289 ARG A C 1
ATOM 2328 O O . ARG A 1 289 ? 7.201 14.853 16.716 1.00 82.19 289 ARG A O 1
ATOM 2335 N N . THR A 1 290 ? 9.004 13.901 15.776 1.00 76.19 290 THR A N 1
ATOM 2336 C CA . THR A 1 290 ? 8.828 12.621 16.465 1.00 76.19 290 THR A CA 1
ATOM 2337 C C . THR A 1 290 ? 9.991 12.336 17.404 1.00 76.19 290 THR A C 1
ATOM 2339 O O . THR A 1 290 ? 11.156 12.548 17.081 1.00 76.19 290 THR A O 1
ATOM 2342 N N . ASN A 1 291 ? 9.667 11.814 18.587 1.00 64.75 291 ASN A N 1
ATOM 2343 C CA . ASN A 1 291 ? 10.659 11.377 19.575 1.00 64.75 291 ASN A CA 1
ATOM 2344 C C . ASN A 1 291 ? 11.090 9.915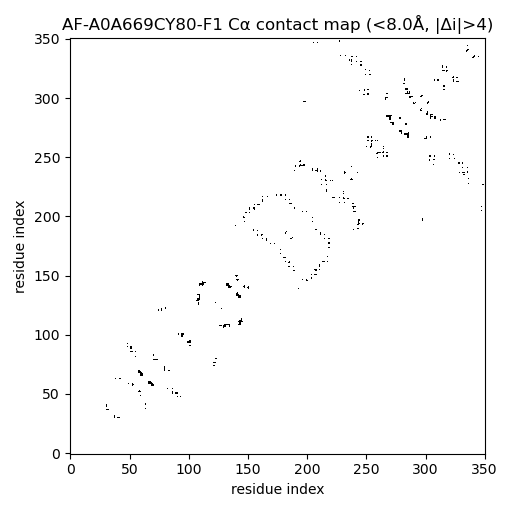 19.356 1.00 64.75 291 ASN A C 1
ATOM 2346 O O . ASN A 1 291 ? 11.862 9.368 20.141 1.00 64.75 291 ASN A O 1
ATOM 2350 N N . ARG A 1 292 ? 10.560 9.239 18.325 1.00 63.19 292 ARG A N 1
ATOM 2351 C CA . ARG A 1 292 ? 10.815 7.819 18.049 1.00 63.19 292 ARG A CA 1
ATOM 2352 C C . ARG A 1 292 ? 11.314 7.634 16.619 1.00 63.19 292 ARG A C 1
ATOM 2354 O O . ARG A 1 292 ? 10.507 7.413 15.719 1.00 63.19 292 ARG A O 1
ATOM 2361 N N . LYS A 1 293 ? 12.644 7.595 16.473 1.00 59.19 293 LYS A N 1
ATOM 2362 C CA . LYS A 1 293 ? 13.402 7.458 15.208 1.00 59.19 293 LYS A CA 1
ATOM 2363 C C . LYS A 1 293 ? 13.096 6.216 14.345 1.00 59.19 293 LYS A C 1
ATOM 2365 O O . LYS A 1 293 ? 13.714 6.024 13.308 1.00 59.19 293 LYS A O 1
ATOM 2370 N N . LEU A 1 294 ? 12.204 5.330 14.793 1.00 67.44 294 LEU A N 1
ATOM 2371 C CA . LEU A 1 294 ? 11.816 4.114 14.072 1.00 67.44 294 LEU A CA 1
ATOM 2372 C C . LEU A 1 294 ? 10.388 4.274 13.541 1.00 67.44 294 LEU A C 1
ATOM 2374 O O . LEU A 1 294 ? 10.182 4.865 12.492 1.00 67.44 294 LEU A O 1
ATOM 2378 N N . ARG A 1 295 ? 9.374 3.832 14.293 1.00 69.38 295 ARG A N 1
ATOM 2379 C CA . ARG A 1 295 ? 7.978 3.850 13.816 1.00 69.38 295 ARG A CA 1
ATOM 2380 C C . ARG A 1 295 ? 7.361 5.239 13.682 1.00 69.38 295 ARG A C 1
ATOM 2382 O O . ARG A 1 295 ? 6.468 5.417 12.866 1.00 69.38 295 ARG A O 1
ATOM 2389 N N . GLY A 1 296 ? 7.797 6.202 14.497 1.00 75.19 296 GLY A N 1
ATOM 2390 C CA . GLY A 1 296 ? 7.249 7.559 14.454 1.00 75.19 296 GLY A CA 1
ATOM 2391 C C . GLY A 1 296 ? 7.550 8.225 13.117 1.00 75.19 296 GLY A C 1
ATOM 2392 O O . GLY A 1 296 ? 6.650 8.748 12.473 1.00 75.19 296 GLY A O 1
ATOM 2393 N N . ASP A 1 297 ? 8.799 8.124 12.669 1.00 82.25 297 ASP A N 1
ATOM 2394 C CA . ASP A 1 297 ? 9.238 8.692 11.394 1.00 82.25 297 ASP A CA 1
ATOM 2395 C C . ASP A 1 297 ? 8.665 7.982 10.161 1.00 82.25 297 ASP A C 1
ATOM 2397 O O . ASP A 1 297 ? 8.588 8.590 9.096 1.00 82.25 297 ASP A O 1
ATOM 2401 N N . GLN A 1 298 ? 8.244 6.723 10.309 1.00 86.12 298 GLN A N 1
ATOM 2402 C CA . GLN A 1 298 ? 7.617 5.923 9.251 1.00 86.12 298 GLN A CA 1
ATOM 2403 C C . GLN A 1 298 ? 6.114 6.181 9.106 1.00 86.12 298 GLN A C 1
ATOM 2405 O O . GLN A 1 298 ? 5.525 5.809 8.092 1.00 86.12 298 GLN A O 1
ATOM 2410 N N . ALA A 1 299 ? 5.475 6.794 10.106 1.00 89.88 299 ALA A N 1
ATOM 2411 C CA . ALA A 1 299 ? 4.049 7.082 10.056 1.00 89.88 299 ALA A CA 1
ATOM 2412 C C . ALA A 1 299 ? 3.725 8.005 8.875 1.00 89.88 299 ALA A C 1
ATOM 2414 O O . ALA A 1 299 ? 4.473 8.940 8.587 1.00 89.88 299 ALA A O 1
ATOM 2415 N N . PHE A 1 300 ? 2.577 7.787 8.227 1.00 93.12 300 PHE A N 1
ATOM 2416 C CA . PHE A 1 300 ? 2.152 8.582 7.069 1.00 93.12 300 PHE A CA 1
ATOM 2417 C C . PHE A 1 300 ? 2.174 10.093 7.353 1.00 93.12 300 PHE A C 1
ATOM 2419 O O . PHE A 1 300 ? 2.729 10.849 6.563 1.00 93.12 300 PHE A O 1
ATOM 2426 N N . ALA A 1 301 ? 1.693 10.514 8.527 1.00 93.62 301 ALA A N 1
ATOM 2427 C CA . ALA A 1 301 ? 1.687 11.911 8.975 1.00 93.62 301 ALA A CA 1
ATOM 2428 C C . ALA A 1 301 ? 3.081 12.573 9.041 1.00 93.62 301 ALA A C 1
ATOM 2430 O O . ALA A 1 301 ? 3.183 13.785 9.174 1.00 93.62 301 ALA A O 1
ATOM 2431 N N . VAL A 1 302 ? 4.165 11.792 8.980 1.00 92.56 302 VAL A N 1
ATOM 2432 C CA . VAL A 1 302 ? 5.548 12.273 9.099 1.00 92.56 302 VAL A CA 1
ATOM 2433 C C . VAL A 1 302 ? 6.328 11.993 7.822 1.00 92.56 302 VAL A C 1
ATOM 2435 O O . VAL A 1 302 ? 6.918 12.905 7.248 1.00 92.56 302 VAL A O 1
ATOM 2438 N N . ALA A 1 303 ? 6.304 10.747 7.351 1.00 93.06 303 ALA A N 1
ATOM 2439 C CA . ALA A 1 303 ? 6.969 10.325 6.125 1.00 93.06 303 ALA A CA 1
ATOM 2440 C C . ALA A 1 303 ? 6.450 11.077 4.894 1.00 93.06 303 ALA A C 1
ATOM 2442 O O . ALA A 1 303 ? 7.232 11.481 4.035 1.00 93.06 303 ALA A O 1
ATOM 2443 N N . ALA A 1 304 ? 5.134 11.288 4.815 1.00 93.94 304 ALA A N 1
ATOM 2444 C CA . ALA A 1 304 ? 4.510 11.861 3.634 1.00 93.94 304 ALA A CA 1
ATOM 2445 C C . ALA A 1 304 ? 4.807 13.358 3.460 1.00 93.94 304 ALA A C 1
ATOM 2447 O O . ALA A 1 304 ? 5.255 13.725 2.373 1.00 93.94 304 ALA A O 1
ATOM 2448 N N . PRO A 1 305 ? 4.693 14.208 4.503 1.00 95.00 305 PRO A N 1
ATOM 2449 C CA . PRO A 1 305 ? 5.176 15.586 4.438 1.00 95.00 305 PRO A CA 1
ATOM 2450 C C . PRO A 1 305 ? 6.667 15.706 4.105 1.00 95.00 305 PRO A C 1
ATOM 2452 O O . PRO A 1 305 ? 7.035 16.558 3.301 1.00 95.00 305 PRO A O 1
ATOM 2455 N N . LYS A 1 306 ? 7.524 14.839 4.672 1.00 93.69 306 LYS A N 1
ATOM 2456 C CA . LYS A 1 306 ? 8.971 14.839 4.379 1.00 93.69 306 LYS A CA 1
ATOM 2457 C C . LYS A 1 306 ? 9.235 14.615 2.888 1.00 93.69 306 LYS A C 1
ATOM 2459 O O . LYS A 1 306 ? 9.828 15.476 2.248 1.00 93.69 306 LYS A O 1
ATOM 2464 N N . LEU A 1 307 ? 8.714 13.519 2.331 1.00 95.12 307 LEU A N 1
ATOM 2465 C CA . LEU A 1 307 ? 8.881 13.194 0.910 1.00 95.12 307 LEU A CA 1
ATOM 2466 C C . LEU A 1 307 ? 8.250 14.245 -0.010 1.00 95.12 307 LEU A C 1
ATOM 2468 O O . LEU A 1 307 ? 8.791 14.544 -1.069 1.00 95.12 307 LEU A O 1
ATOM 2472 N N . TRP A 1 308 ? 7.097 14.802 0.367 1.00 96.81 308 TRP A N 1
ATOM 2473 C CA . TRP A 1 308 ? 6.433 15.838 -0.422 1.00 96.81 308 TRP A CA 1
ATOM 2474 C C . TRP A 1 308 ? 7.278 17.109 -0.521 1.00 96.81 308 TRP A C 1
ATOM 2476 O O . TRP A 1 308 ? 7.401 17.691 -1.597 1.00 96.81 308 TRP A O 1
ATOM 2486 N N . ASN A 1 309 ? 7.892 17.521 0.586 1.00 95.12 309 ASN A N 1
ATOM 2487 C CA . ASN A 1 309 ? 8.700 18.735 0.644 1.00 95.12 309 ASN A CA 1
ATOM 2488 C C . ASN A 1 309 ? 10.014 18.625 -0.146 1.00 95.12 309 ASN A C 1
ATOM 2490 O O . ASN A 1 309 ? 10.542 19.650 -0.574 1.00 95.12 309 ASN A O 1
ATOM 2494 N N . GLU A 1 310 ? 10.512 17.407 -0.378 1.00 94.12 310 GLU A N 1
ATOM 2495 C CA . GLU A 1 310 ? 11.669 17.135 -1.245 1.00 94.12 310 GLU A CA 1
ATOM 2496 C C . GLU A 1 310 ? 11.349 17.317 -2.740 1.00 94.12 310 GLU A C 1
ATOM 2498 O O . GLU A 1 310 ? 12.259 17.455 -3.559 1.00 94.12 310 GLU A O 1
ATOM 2503 N N . LEU A 1 311 ? 10.065 17.354 -3.123 1.00 95.38 311 LEU A N 1
ATOM 2504 C CA . LEU A 1 311 ? 9.677 17.497 -4.522 1.00 95.38 311 LEU A CA 1
ATOM 2505 C C . LEU A 1 311 ? 9.964 18.906 -5.069 1.00 95.38 311 LEU A C 1
ATOM 2507 O O . LEU A 1 311 ? 9.695 19.915 -4.402 1.00 95.38 311 LEU A O 1
ATOM 2511 N N . PRO A 1 312 ? 10.387 19.016 -6.341 1.00 94.38 312 PRO A N 1
ATOM 2512 C CA . PRO A 1 312 ? 10.445 20.294 -7.034 1.00 94.38 312 PRO A CA 1
ATOM 2513 C C . PRO A 1 312 ? 9.077 20.980 -7.077 1.00 94.38 312 PRO A C 1
ATOM 2515 O O . PRO A 1 312 ? 8.036 20.326 -7.184 1.00 94.38 312 PRO A O 1
ATOM 2518 N N . LEU A 1 313 ? 9.083 22.314 -7.057 1.00 92.31 313 LEU A N 1
ATOM 2519 C CA . LEU A 1 313 ? 7.855 23.111 -7.042 1.00 92.31 313 LEU A CA 1
ATOM 2520 C C . LEU A 1 313 ? 6.942 22.810 -8.242 1.00 92.31 313 LEU A C 1
ATOM 2522 O O . LEU A 1 313 ? 5.744 22.626 -8.058 1.00 92.31 313 LEU A O 1
ATOM 2526 N N . HIS A 1 314 ? 7.507 22.658 -9.444 1.00 93.31 314 HIS A N 1
ATOM 2527 C CA . HIS A 1 314 ? 6.733 22.361 -10.655 1.00 93.31 314 HIS A CA 1
ATOM 2528 C C . HIS A 1 314 ? 5.989 21.013 -10.590 1.00 93.31 314 HIS A C 1
ATOM 2530 O O . HIS A 1 314 ? 4.948 20.860 -11.218 1.00 93.31 314 HIS A O 1
ATOM 2536 N N . VAL A 1 315 ? 6.497 20.033 -9.827 1.00 95.62 315 VAL A N 1
ATOM 2537 C CA . VAL A 1 315 ? 5.796 18.757 -9.604 1.00 95.62 315 VAL A CA 1
ATOM 2538 C C . VAL A 1 315 ? 4.652 18.964 -8.614 1.00 95.62 315 VAL A C 1
ATOM 2540 O O . VAL A 1 315 ? 3.557 18.455 -8.831 1.00 95.62 315 VAL A O 1
ATOM 2543 N N . ARG A 1 316 ? 4.879 19.737 -7.545 1.00 94.94 316 ARG A N 1
ATOM 2544 C CA . ARG A 1 316 ? 3.860 20.042 -6.524 1.00 94.94 316 ARG A CA 1
ATOM 2545 C C . ARG A 1 316 ? 2.705 20.887 -7.060 1.00 94.94 316 ARG A C 1
ATOM 2547 O O . ARG A 1 316 ? 1.573 20.681 -6.644 1.00 94.94 316 ARG A O 1
ATOM 2554 N N . GLN A 1 317 ? 2.981 21.791 -7.997 1.00 93.75 317 GLN A N 1
ATOM 2555 C CA . GLN A 1 317 ? 1.995 22.659 -8.651 1.00 93.75 317 GLN A CA 1
ATOM 2556 C C . GLN A 1 317 ? 1.209 21.970 -9.779 1.00 93.75 317 GLN A C 1
ATOM 2558 O O . GLN A 1 317 ? 0.490 22.636 -10.523 1.00 93.75 317 GLN A O 1
ATOM 2563 N N . ALA A 1 318 ? 1.340 20.651 -9.948 1.00 95.19 318 ALA A N 1
ATOM 2564 C CA . ALA A 1 318 ? 0.614 19.936 -10.988 1.00 95.19 318 ALA A CA 1
ATOM 2565 C C . ALA A 1 318 ? -0.915 20.147 -10.848 1.00 95.19 318 ALA A C 1
ATOM 2567 O O . ALA A 1 318 ? -1.467 19.898 -9.777 1.00 95.19 318 ALA A O 1
ATOM 2568 N N . PRO A 1 319 ? -1.623 20.541 -11.925 1.00 94.12 319 PRO A N 1
ATOM 2569 C CA . PRO A 1 319 ? -3.030 20.951 -11.854 1.00 94.12 319 PRO A CA 1
ATOM 2570 C C . PRO A 1 319 ? -4.011 19.780 -11.709 1.00 94.12 319 PRO A C 1
ATOM 2572 O O . PRO A 1 319 ? -5.191 19.980 -11.440 1.00 94.12 319 PRO A O 1
ATOM 2575 N N . SER A 1 320 ? -3.560 18.545 -11.940 1.00 96.12 320 SER A N 1
ATOM 2576 C CA . SER A 1 320 ? -4.412 17.359 -11.888 1.00 96.12 320 SER A CA 1
ATOM 2577 C C . SER A 1 320 ? -3.618 16.112 -11.516 1.00 96.12 320 SER A C 1
ATOM 2579 O O . SER A 1 320 ? -2.396 16.051 -11.671 1.00 96.12 320 SER A O 1
ATOM 2581 N N . LEU A 1 321 ? -4.326 15.067 -11.079 1.00 95.88 321 LEU A N 1
ATOM 2582 C CA . LEU A 1 321 ? -3.711 13.792 -10.703 1.00 95.88 321 LEU A CA 1
ATOM 2583 C C . LEU A 1 321 ? -2.969 13.125 -11.873 1.00 95.88 321 LEU A C 1
ATOM 2585 O O . LEU A 1 321 ? -1.972 12.439 -11.649 1.00 95.88 321 LEU A O 1
ATOM 2589 N N . SER A 1 322 ? -3.453 13.274 -13.110 1.00 97.00 322 SER A N 1
ATOM 2590 C CA . SER A 1 322 ? -2.793 12.701 -14.290 1.00 97.00 322 SER A CA 1
ATOM 2591 C C . SER A 1 322 ? -1.474 13.410 -14.586 1.00 97.00 322 SER A C 1
ATOM 2593 O O . SER A 1 322 ? -0.460 12.736 -14.760 1.00 97.00 322 SER A O 1
ATOM 2595 N N . VAL A 1 323 ? -1.462 14.747 -14.556 1.00 97.31 323 VAL A N 1
ATOM 2596 C CA . VAL A 1 323 ? -0.241 15.543 -14.745 1.00 97.31 323 VAL A CA 1
ATOM 2597 C C . VAL A 1 323 ? 0.748 15.268 -13.615 1.00 97.31 323 VAL A C 1
ATOM 2599 O O . VAL A 1 323 ? 1.911 14.975 -13.881 1.00 97.31 323 VAL A O 1
ATOM 2602 N N . PHE A 1 324 ? 0.273 15.235 -12.366 1.00 97.75 324 PHE A N 1
ATOM 2603 C CA . PHE A 1 324 ? 1.102 14.912 -11.207 1.00 97.75 324 PHE A CA 1
ATOM 2604 C C . PHE A 1 324 ? 1.766 13.539 -11.339 1.00 97.75 324 PHE A C 1
ATOM 2606 O O . PHE A 1 324 ? 2.972 13.424 -11.147 1.00 97.75 324 PHE A O 1
ATOM 2613 N N . LYS A 1 325 ? 1.013 12.496 -11.722 1.00 97.38 325 LYS A N 1
ATOM 2614 C CA . LYS A 1 325 ? 1.560 11.146 -11.957 1.00 97.38 325 LYS A CA 1
ATOM 2615 C C . LYS A 1 325 ? 2.696 11.162 -12.974 1.00 97.38 325 LYS A C 1
ATOM 2617 O O . LYS A 1 325 ? 3.727 10.538 -12.727 1.00 97.38 325 LYS A O 1
ATOM 2622 N N . SER A 1 326 ? 2.505 11.846 -14.099 1.00 97.38 326 SER A N 1
ATOM 2623 C CA . SER A 1 326 ? 3.510 11.927 -15.160 1.00 97.38 326 SER A CA 1
ATOM 2624 C C . SER A 1 326 ? 4.756 12.677 -14.689 1.00 97.38 326 SER A C 1
ATOM 2626 O O . SER A 1 326 ? 5.848 12.116 -14.740 1.00 97.38 326 SER A O 1
ATOM 2628 N N . CYS A 1 327 ? 4.601 13.888 -14.144 1.00 97.56 327 CYS A N 1
ATOM 2629 C CA . CYS A 1 327 ? 5.714 14.696 -13.635 1.00 97.56 327 CYS A CA 1
ATOM 2630 C C . CYS A 1 327 ? 6.480 13.981 -12.517 1.00 97.56 327 CYS A C 1
ATOM 2632 O O . CYS A 1 327 ? 7.709 13.935 -12.538 1.00 97.56 327 CYS A O 1
ATOM 2634 N N . LEU A 1 328 ? 5.762 13.369 -11.572 1.00 97.88 328 LEU A N 1
ATOM 2635 C CA . LEU A 1 328 ? 6.364 12.628 -10.473 1.00 97.88 328 LEU A CA 1
ATOM 2636 C C . LEU A 1 328 ? 7.138 11.409 -10.978 1.00 97.88 328 LEU A C 1
ATOM 2638 O O . LEU A 1 328 ? 8.257 11.173 -10.528 1.00 97.88 328 LEU A O 1
ATOM 2642 N N . LYS A 1 329 ? 6.574 10.636 -11.916 1.00 97.00 329 LYS A N 1
ATOM 2643 C CA . LYS A 1 329 ? 7.277 9.483 -12.493 1.00 97.00 329 LYS A CA 1
ATOM 2644 C C . LYS A 1 329 ? 8.568 9.931 -13.171 1.00 97.00 329 LYS A C 1
ATOM 2646 O O . LYS A 1 329 ? 9.603 9.325 -12.916 1.00 97.00 329 LYS A O 1
ATOM 2651 N N . THR A 1 330 ? 8.516 10.989 -13.980 1.00 96.44 330 THR A N 1
ATOM 2652 C CA . THR A 1 330 ? 9.696 11.550 -14.650 1.00 96.44 330 THR A CA 1
ATOM 2653 C C . THR A 1 330 ? 10.750 11.987 -13.637 1.00 96.44 330 THR A C 1
ATOM 2655 O O . THR A 1 330 ? 11.900 11.577 -13.749 1.00 96.44 330 THR A O 1
ATOM 2658 N N . TYR A 1 331 ? 10.358 12.742 -12.607 1.00 96.25 331 TYR A N 1
ATOM 2659 C CA . TYR A 1 331 ? 11.268 13.194 -11.555 1.00 96.25 331 TYR A CA 1
ATOM 2660 C C . TYR A 1 331 ? 11.950 12.024 -10.830 1.00 96.25 331 TYR A C 1
ATOM 2662 O O . TYR A 1 331 ? 13.177 11.983 -10.742 1.00 96.25 331 TYR A O 1
ATOM 2670 N N . LEU A 1 332 ? 11.176 11.037 -10.363 1.00 95.88 332 LEU A N 1
ATOM 2671 C CA . LEU A 1 332 ? 11.725 9.875 -9.658 1.00 95.88 332 LEU A CA 1
ATOM 2672 C C . LEU A 1 332 ? 12.584 8.994 -10.571 1.00 95.88 332 LEU A C 1
ATOM 2674 O O . LEU A 1 332 ? 13.551 8.399 -10.106 1.00 95.88 332 LEU A O 1
ATOM 2678 N N . PHE A 1 333 ? 12.250 8.904 -11.859 1.00 95.31 333 PHE A N 1
ATOM 2679 C CA . PHE A 1 333 ? 13.046 8.167 -12.835 1.00 95.31 333 PHE A CA 1
ATOM 2680 C C . PHE A 1 333 ? 14.405 8.840 -13.057 1.00 95.31 333 PHE A C 1
ATOM 2682 O O . PHE A 1 333 ? 15.435 8.175 -12.967 1.00 95.31 333 PHE A O 1
ATOM 2689 N N . THR A 1 334 ? 14.430 10.161 -13.255 1.00 93.94 334 THR A N 1
ATOM 2690 C CA . THR A 1 334 ? 15.681 10.927 -13.349 1.00 93.94 334 THR A CA 1
ATOM 2691 C C . THR A 1 334 ? 16.512 10.779 -12.081 1.00 93.94 334 THR A C 1
ATOM 2693 O O . THR A 1 334 ? 17.710 10.527 -12.167 1.00 93.94 334 THR A O 1
ATOM 2696 N N . LEU A 1 335 ? 15.883 10.867 -10.905 1.00 92.19 335 LEU A N 1
ATOM 2697 C CA . LEU A 1 335 ? 16.572 10.682 -9.632 1.00 92.19 335 LEU A CA 1
ATOM 2698 C C . LEU A 1 335 ? 17.205 9.289 -9.548 1.00 92.19 335 LEU A C 1
ATOM 2700 O O . LEU A 1 335 ? 18.400 9.195 -9.291 1.00 92.19 335 LEU A O 1
ATOM 2704 N N . ALA A 1 336 ? 16.446 8.233 -9.853 1.00 90.69 336 ALA A N 1
ATOM 2705 C CA . ALA A 1 336 ? 16.900 6.846 -9.774 1.00 90.69 336 ALA A CA 1
ATOM 2706 C C . ALA A 1 336 ? 18.108 6.532 -10.673 1.00 90.69 336 ALA A C 1
ATOM 2708 O O . ALA A 1 336 ? 18.978 5.762 -10.280 1.00 90.69 336 ALA A O 1
ATOM 2709 N N . PHE A 1 337 ? 18.169 7.114 -11.871 1.00 89.56 337 PHE A N 1
ATOM 2710 C CA . PHE A 1 337 ? 19.207 6.801 -12.860 1.00 89.56 337 PHE A CA 1
ATOM 2711 C C . PHE A 1 337 ? 20.259 7.911 -13.031 1.00 89.56 337 PHE A C 1
ATOM 2713 O O . PHE A 1 337 ? 21.124 7.807 -13.898 1.00 89.56 337 PHE A O 1
ATOM 2720 N N . SER A 1 338 ? 20.219 8.954 -12.196 1.00 82.75 338 SER A N 1
ATOM 2721 C CA . SER A 1 338 ? 21.290 9.954 -12.081 1.00 82.75 338 SER A CA 1
ATOM 2722 C C . SER A 1 338 ? 22.517 9.385 -11.357 1.00 82.75 338 SER A C 1
ATOM 2724 O O . SER A 1 338 ? 22.402 8.437 -10.583 1.00 82.75 338 SER A O 1
ATOM 2726 N N . THR A 1 339 ? 23.695 9.990 -11.535 1.00 60.31 339 THR A N 1
ATOM 2727 C CA . THR A 1 339 ? 24.938 9.588 -10.843 1.00 60.31 339 THR A CA 1
ATOM 2728 C C . THR A 1 339 ? 24.796 9.527 -9.319 1.00 60.31 339 THR A C 1
ATOM 2730 O O . THR A 1 339 ? 25.378 8.642 -8.702 1.00 60.31 339 THR A O 1
ATOM 2733 N N . ALA A 1 340 ? 23.977 10.393 -8.712 1.00 55.22 340 ALA A N 1
ATOM 2734 C CA . ALA A 1 340 ? 23.672 10.357 -7.279 1.00 55.22 340 ALA A CA 1
ATOM 2735 C C . ALA A 1 340 ? 22.717 9.207 -6.896 1.00 55.22 340 ALA A C 1
ATOM 2737 O O . ALA A 1 340 ? 22.959 8.504 -5.916 1.00 55.22 340 ALA A O 1
ATOM 2738 N N . GLY A 1 341 ? 21.669 8.954 -7.688 1.00 57.00 341 GLY A N 1
ATOM 2739 C CA . GLY A 1 341 ? 20.745 7.838 -7.446 1.00 57.00 341 GLY A CA 1
ATOM 2740 C C . GLY A 1 341 ? 21.384 6.468 -7.655 1.00 57.00 341 GLY A C 1
ATOM 2741 O O . GLY A 1 341 ? 21.083 5.525 -6.929 1.00 57.00 341 GLY A O 1
ATOM 2742 N N . LEU A 1 342 ? 22.338 6.361 -8.579 1.00 55.06 342 LEU A N 1
ATOM 2743 C CA . LEU A 1 342 ? 23.115 5.142 -8.777 1.00 55.06 342 LEU A CA 1
ATOM 2744 C C . LEU A 1 342 ? 23.935 4.771 -7.534 1.00 55.06 342 LEU A C 1
ATOM 2746 O O . LEU A 1 342 ? 24.116 3.584 -7.291 1.00 55.06 342 LEU A O 1
ATOM 2750 N N . VAL A 1 343 ? 24.359 5.727 -6.697 1.00 51.09 343 VAL A N 1
ATOM 2751 C CA . VAL A 1 343 ? 25.054 5.432 -5.429 1.00 51.09 343 VAL A CA 1
ATOM 2752 C C . VAL A 1 343 ? 24.094 4.825 -4.401 1.00 51.09 343 VAL A C 1
ATOM 2754 O O . VAL A 1 343 ? 24.440 3.822 -3.782 1.00 51.09 343 VAL A O 1
ATOM 2757 N N . ASP A 1 344 ? 22.863 5.332 -4.290 1.00 49.38 344 ASP A N 1
ATOM 2758 C CA . ASP A 1 344 ? 21.843 4.790 -3.375 1.00 49.38 344 ASP A CA 1
ATOM 2759 C C . ASP A 1 344 ? 21.309 3.413 -3.809 1.00 49.38 344 ASP A C 1
ATOM 2761 O O . ASP A 1 344 ? 20.948 2.585 -2.968 1.00 49.38 344 ASP A O 1
ATOM 2765 N N . ILE A 1 345 ? 21.283 3.137 -5.118 1.00 52.97 345 ILE A N 1
ATOM 2766 C CA . ILE A 1 345 ? 20.805 1.858 -5.666 1.00 52.97 345 ILE A CA 1
ATOM 2767 C C . ILE A 1 345 ? 21.959 0.860 -5.889 1.00 52.97 345 ILE A C 1
ATOM 2769 O O . ILE A 1 345 ? 21.713 -0.344 -5.901 1.00 52.97 345 ILE A O 1
ATOM 2773 N N . SER A 1 346 ? 23.220 1.293 -6.012 1.00 49.94 346 SER A N 1
ATOM 2774 C CA . SER A 1 346 ? 24.361 0.395 -6.289 1.00 49.94 346 SER A CA 1
ATOM 2775 C C . SER A 1 346 ? 24.498 -0.723 -5.250 1.00 49.94 346 SER A C 1
ATOM 2777 O O . SER A 1 346 ? 24.634 -1.889 -5.615 1.00 49.94 346 SER A O 1
ATOM 2779 N N . TYR A 1 347 ? 24.316 -0.415 -3.964 1.00 50.47 347 TYR A N 1
ATOM 2780 C CA . TYR A 1 347 ? 24.312 -1.408 -2.881 1.00 50.47 347 TYR A CA 1
ATOM 2781 C C . TYR A 1 347 ? 23.095 -2.354 -2.895 1.00 50.47 347 TYR A C 1
ATOM 2783 O O . TYR A 1 347 ? 23.110 -3.385 -2.228 1.00 50.47 347 TYR A O 1
ATOM 2791 N N . MET A 1 348 ? 22.040 -2.020 -3.646 1.00 47.66 348 MET A N 1
ATOM 2792 C CA . MET A 1 348 ? 20.867 -2.866 -3.903 1.00 47.66 348 MET A CA 1
ATOM 2793 C C . MET A 1 348 ? 20.947 -3.613 -5.239 1.00 47.66 348 MET A C 1
ATOM 2795 O O . MET A 1 348 ? 19.948 -4.175 -5.683 1.00 47.66 348 MET A O 1
ATOM 2799 N N . ILE A 1 349 ? 22.086 -3.581 -5.930 1.00 45.91 349 ILE A N 1
ATOM 2800 C CA . ILE A 1 349 ? 22.262 -4.198 -7.254 1.00 45.91 349 ILE A CA 1
ATOM 2801 C C . ILE A 1 349 ? 23.438 -5.179 -7.275 1.00 45.91 349 ILE A C 1
ATOM 2803 O O . ILE A 1 349 ? 23.498 -6.028 -8.164 1.00 45.91 349 ILE A O 1
ATOM 2807 N N . SER A 1 350 ? 24.322 -5.137 -6.277 1.00 35.31 350 SER A N 1
ATOM 2808 C CA . SER A 1 350 ? 25.435 -6.077 -6.136 1.00 35.31 350 SER A CA 1
ATOM 2809 C C . SER A 1 350 ? 24.949 -7.504 -5.837 1.00 35.31 350 SER A C 1
ATOM 2811 O O . SER A 1 350 ? 24.708 -7.845 -4.680 1.00 35.31 350 SER A O 1
ATOM 2813 N N . TYR A 1 351 ? 24.729 -8.275 -6.912 1.00 38.84 351 TYR A N 1
ATOM 2814 C CA . TYR A 1 351 ? 25.115 -9.673 -7.210 1.00 38.84 351 TYR A CA 1
ATOM 2815 C C . TYR A 1 351 ? 24.137 -10.338 -8.193 1.00 38.84 351 TYR A C 1
ATOM 2817 O O . TYR A 1 351 ? 22.940 -10.517 -7.859 1.00 38.84 351 TYR A O 1
#

Secondary structure (DSSP, 8-state):
----------------------PPPP--SS--TT-SSHHHHHHHHHHHHHHHHHHTT-EEEEETTEEEEE----TT-THHHHHHHHHHHHHHHHHHHTT----GGG--B-----TT--------GGGGGGB-SSEEETTEEE-TT---HHHHHHHHHHHHHHHHHHHHHGGGS-HHHHHHHHIIIIIHHHHTTGGGGTT--HHHHHHHHHHHHHHHHHHHT--TTS-HHHHHHHTT---HHHHHHHHHHHHHHHHHTT-S-HHHHTT--B---SS--TTGGG--B-----S-TTHHHHSHHHHHHHHHHTS-HHHHT-SSHHHHHHHHHHHHHHHHHSHHHHHHHHTTT--

Solvent-accessible surface area (backbone atoms only — not comparable to full-atom values): 21583 Å² total; per-residue (Å²): 134,90,80,90,82,90,74,86,77,74,86,74,87,73,87,73,86,75,84,69,94,69,84,90,73,88,79,90,72,85,66,72,88,87,46,89,57,41,67,57,54,52,52,60,69,50,48,65,59,56,53,55,37,52,76,67,72,45,48,71,50,75,56,90,92,51,73,47,78,54,79,86,84,55,100,85,48,71,62,58,51,54,54,50,50,55,47,51,50,55,48,49,52,50,32,53,77,64,81,38,81,80,57,69,92,77,48,73,37,76,71,76,47,73,95,84,63,97,62,80,78,76,76,49,70,85,53,53,81,34,52,46,80,59,50,72,57,95,86,44,48,44,37,43,70,66,65,38,60,66,38,51,50,50,49,45,54,53,34,54,52,48,51,59,56,49,62,73,49,48,90,83,41,56,71,71,59,45,50,52,51,46,39,69,62,38,48,51,59,64,57,58,71,28,47,75,56,54,81,46,56,69,70,59,53,38,53,52,35,52,53,54,51,51,51,52,28,66,71,72,68,52,61,89,88,55,77,60,63,66,55,34,58,76,69,70,52,70,56,56,73,57,48,24,52,53,48,40,52,51,49,51,54,26,28,78,67,71,71,43,61,65,83,62,29,74,46,60,45,76,49,76,70,98,55,100,50,92,66,66,84,55,81,39,43,42,60,65,88,62,97,38,92,58,70,48,51,47,33,64,51,26,38,46,26,51,59,55,57,72,50,57,58,78,45,73,65,40,91,42,74,68,55,28,51,52,46,46,50,52,51,53,44,52,46,53,74,31,82,71,29,40,61,74,44,46,82,67,61,82,125

Nearest PDB structures (foldseek):
  3uvj-assembly2_C  TM=6.559E-01  e=8.873E+00  Homo sapiens

=== Feature glossary ===
Annotated list of the representations used here:

Nearest PDB structures. The Foldseek neighbor list gives the closest experimentally determined structures in the PDB, ranked by structural alignment. TM-score near 1 means near-identical fold; near 0.3 means only rough topology match. This is how one finds what a novel AlphaFold prediction most resembles in the solved-structure universe.

Foldseek 3Di. Foldseek's 3Di representation compresses backbone geometry into a per-residue letter drawn from a learned twenty-state alphabet. It captures the tertiary interaction pattern around each residue — which residues are packed against it in space, regardless of where they are in sequence.

Radius of gyration, Cα contacts, bounding box. Radius of gyration (Rg) is the root-mean-square distance of Cα atoms from their centroid — a single number for overall size and compactness. A globular domain of N residues has Rg ≈ 2.2·N^0.38 Å; an extended or disordered chain has a much larger Rg. The Cα contact count is the number of residue pairs whose Cα atoms are within 8 Å and are more than four positions apart in sequence — a standard proxy for tertiary packing density. The bounding box is the smallest axis-aligned box enclosing all Cα atoms.

InterPro / GO / CATH / organism. The annotation block draws on four external resources. InterPro: which protein families and domains the sequence belongs to. GO: standardized terms for what the protein does, what process it participates in, and where in the cell it acts. CATH: which structural fold it has in the CATH hierarchy. Organism: the species of origin.

mmCIF coordinates. The mmCIF block holds the 3D Cartesian coordinates of each backbone atom (N, Cα, C, O) in ångströms. mmCIF is the PDB's canonical archive format — a tagged-loop text representation of the atomic model.

pLDDT. pLDDT is the predicted lDDT-Cα score: AlphaFold's confidence that the local environment of each residue (all inter-atomic distances within 15 Å) is correctly placed. It is a per-residue number between 0 and 100, with higher meaning more reliable.

Backbone torsions (φ/ψ). φ (phi) and ψ (psi) are the two rotatable backbone dihedrals per residue: φ is the C(i-1)–N–Cα–C torsion, ψ is the N–Cα–C–N(i+1) torsion, both in degrees on (−180°, 180°]. α-helical residues cluster near (−60°, −45°); β-strand residues near (−120°, +130°). A Ramachandran plot is simply a scatter of (φ, ψ) for every residue.

B-factor. For experimental (PDB) structures, the B-factor (temperature factor) quantifies the positional spread of each atom in the crystal — a combination of thermal vibration and static disorder — in units of Å². High B-factors mark flexible loops or poorly resolved regions; low B-factors mark the rigid, well-ordered core.

Secondary structure (3-state, P-SEA). SS3 is a coarse helix/strand/coil call (letters a/b/c) made by the P-SEA algorithm from inter-Cα distances and dihedrals. It is less detailed than DSSP but needs only Cα positions.

Predicted aligned error. Predicted aligned error is AlphaFold's pairwise confidence. Unlike pLDDT (per-residue), PAE is per-residue-pair and captures whether two parts of the structure are correctly placed relative to each other. Units are ångströms of expected positional error.

Solvent-accessible surface area. Solvent-accessible surface area (SASA) is the area in Å² traced out by the centre of a 1.4 Å probe sphere (a water molecule) rolled over the protein's van der Waals surface (Shrake–Rupley / Lee–Richards construction). Buried residues have near-zero SASA; fully exposed residues can exceed 200 Å². The total SASA scales roughly with the number of surface residues.

Secondary structure (8-state, DSSP). The SS8 string is DSSP's per-residue secondary-structure call. α-helix (H) means an i→i+4 H-bond ladder; β-strand (E) means the residue participates in a β-sheet; 3₁₀ (G) and π (I) are tighter and wider helices; T/S are turns/bends; '-' is loop.

Rendered structure images. Structure images are PyMOL renders from six orthogonal camera directions. Cartoon representation draws helices as coils and strands as arrows; sticks shows the backbone as bonds; surface shows the solvent-excluded envelope. Rainbow coloring maps sequence position to hue (blue→red, N→C); chain coloring assigns a distinct color per polypeptide.

Sequence. The amino-acid sequence is the protein's primary structure: the linear order of residues from the N-terminus to the C-terminus, written in one-letter code. Everything else here — the 3D coordinates, the secondary structure, the domain annotations — is ultimately a consequence of this string.

Contact-map, Ramachandran, and PAE plots. Three diagnostic plots accompany the record. The Cα contact map visualizes the tertiary structure as a 2D adjacency matrix (8 Å cutoff, sequence-local contacts suppressed). The Ramachandran plot shows the distribution of backbone (φ, ψ) torsions, with points in the α and β basins reflecting secondary structure content. The PAE plot shows AlphaFold's inter-residue confidence as a color matrix.